Protein AF-A0A560W5Z8-F1 (afdb_monomer)

Secondary structure (DSSP, 8-state):
--THHHHHHHHTS-HHHHHHHHHTT--SHHHHHHHHHH------HHHHHHHHHHHTT--HHHHHHHHTS-HHHHHHHHHHHHHHHHGGGGGGHHHHHHHHHTT--HHHHHHHTT--HHHHHHHHH-SPPPPSS-HHHHHHHHHHHHTT--HHHHHHHTT--HHHHHHHHHTTSS-----EEEHHHHHHHHT--HHHHHHHHHTT-SPPPSEESSSEEEEHHHHHHHHHTT-EE-TTT--EESSHHHHHHHIIIIISTT-SS----

Radius of gyration: 28.51 Å; Cα contacts (8 Å, |Δi|>4): 294; chains: 1; bounding box: 51×41×106 Å

Mean predicted aligned error: 13.59 Å

Foldseek 3Di:
DDPVLFVLLLVQFDPQLCVLCVVVVNNTLVSLQVCLVPPPDDLDPLLVVLLVQQLQLADLVVSCVVVVHDSVVSVVSNSVNLSNQQSVCSSCSNVLSVCVVVPDQLVRSCVVVVHDSSNSCCGRVNGDNRAPQGSVLLVVLLVCVVVLHDLCVSCVSSVHHSVVSVVCVVVVSRDRPFPKADPVNVCVVQVDDPVVVVVCVVVVNADAAPDPDPHGIHTPSSRVVLQVVQFDQQPPPRDGDRHPVRSVVCCCPPPVPPVPDDDDD

Structure (mmCIF, N/CA/C/O backbone):
data_AF-A0A560W5Z8-F1
#
_entry.id   AF-A0A560W5Z8-F1
#
loop_
_atom_site.group_PDB
_atom_site.id
_atom_site.type_symbol
_atom_site.label_atom_id
_atom_site.label_alt_id
_atom_site.label_comp_id
_atom_site.label_asym_id
_atom_site.label_entity_id
_atom_site.label_seq_id
_atom_site.pdbx_PDB_ins_code
_atom_site.Cartn_x
_atom_site.Cartn_y
_atom_site.Cartn_z
_atom_site.occupancy
_atom_site.B_iso_or_equiv
_atom_site.auth_seq_id
_atom_site.auth_comp_id
_atom_site.auth_asym_id
_atom_site.auth_atom_id
_atom_site.pdbx_PDB_model_num
ATOM 1 N N . MET A 1 1 ? 4.282 -21.971 -36.983 1.00 47.34 1 MET A N 1
ATOM 2 C CA . MET A 1 1 ? 3.832 -22.036 -35.576 1.00 47.34 1 MET A CA 1
ATOM 3 C C . MET A 1 1 ? 3.616 -20.610 -35.129 1.00 47.34 1 MET A C 1
ATOM 5 O O . MET A 1 1 ? 4.537 -19.815 -35.240 1.00 47.34 1 MET A O 1
ATOM 9 N N . SER A 1 2 ? 2.369 -20.270 -34.832 1.00 45.50 2 SER A N 1
ATOM 10 C CA . SER A 1 2 ? 1.869 -18.897 -34.793 1.00 45.50 2 SER A CA 1
ATOM 11 C C . SER A 1 2 ? 2.345 -18.134 -33.554 1.00 45.50 2 SER A C 1
ATOM 13 O O . SER A 1 2 ? 2.251 -18.648 -32.444 1.00 45.50 2 SER A O 1
ATOM 15 N N . ASP A 1 3 ? 2.772 -16.885 -33.754 1.00 53.38 3 ASP A N 1
ATOM 16 C CA . ASP A 1 3 ? 3.135 -15.869 -32.743 1.00 53.38 3 ASP A CA 1
ATOM 17 C C . ASP A 1 3 ? 1.969 -15.452 -31.809 1.00 53.38 3 ASP A C 1
ATOM 19 O O . ASP A 1 3 ? 2.016 -14.411 -31.152 1.00 53.38 3 ASP A O 1
ATOM 23 N N . THR A 1 4 ? 0.891 -16.236 -31.735 1.00 54.41 4 THR A N 1
ATOM 24 C CA . THR A 1 4 ? -0.304 -15.918 -30.941 1.00 54.41 4 THR A CA 1
ATOM 25 C C . THR A 1 4 ? -0.017 -15.877 -29.442 1.00 54.41 4 THR A C 1
ATOM 27 O O . THR A 1 4 ? -0.530 -14.988 -28.774 1.00 54.41 4 THR A O 1
ATOM 30 N N . ASN A 1 5 ? 0.891 -16.720 -28.932 1.00 59.28 5 ASN A N 1
ATOM 31 C CA . ASN A 1 5 ? 1.230 -16.721 -27.503 1.00 59.28 5 ASN A CA 1
ATOM 32 C C . ASN A 1 5 ? 1.876 -15.405 -27.029 1.00 59.28 5 ASN A C 1
ATOM 34 O O . ASN A 1 5 ? 1.684 -15.013 -25.885 1.00 59.28 5 ASN A O 1
ATOM 38 N N . GLY A 1 6 ? 2.612 -14.687 -27.887 1.00 60.66 6 GLY A N 1
ATOM 39 C CA . GLY A 1 6 ? 3.341 -13.483 -27.468 1.00 60.66 6 GLY A CA 1
ATOM 40 C C . GLY A 1 6 ? 2.454 -12.255 -27.225 1.00 60.66 6 GLY A C 1
ATOM 41 O O . GLY A 1 6 ? 2.809 -11.389 -26.423 1.00 60.66 6 GLY A O 1
ATOM 42 N N . LYS A 1 7 ? 1.298 -12.162 -27.902 1.00 63.53 7 LYS A N 1
ATOM 43 C CA . LYS A 1 7 ? 0.333 -11.069 -27.679 1.00 63.53 7 LYS A CA 1
ATOM 44 C C . LYS A 1 7 ? -0.402 -11.227 -26.353 1.00 63.53 7 LYS A C 1
ATOM 46 O O . LYS A 1 7 ? -0.622 -10.226 -25.668 1.00 63.53 7 LYS A O 1
ATOM 51 N N . ASP A 1 8 ? -0.715 -12.463 -25.986 1.00 80.88 8 ASP A N 1
ATOM 52 C CA . ASP A 1 8 ? -1.425 -12.767 -24.747 1.00 80.88 8 ASP A CA 1
ATOM 53 C C . ASP A 1 8 ? -0.561 -12.407 -23.533 1.00 80.88 8 ASP A C 1
ATOM 55 O O . ASP A 1 8 ? -1.038 -11.742 -22.612 1.00 80.88 8 ASP A O 1
ATOM 59 N N . THR A 1 9 ? 0.747 -12.675 -23.593 1.00 89.12 9 THR A N 1
ATOM 60 C CA . THR A 1 9 ? 1.678 -12.353 -22.504 1.00 89.12 9 THR A CA 1
ATOM 61 C C . THR A 1 9 ? 1.784 -10.863 -22.201 1.00 89.12 9 THR A C 1
ATOM 63 O O . THR A 1 9 ? 1.659 -10.453 -21.048 1.00 89.12 9 THR A O 1
ATOM 66 N N . LEU A 1 10 ? 1.973 -10.017 -23.221 1.00 92.62 10 LEU A N 1
ATOM 67 C CA . LEU A 1 10 ? 2.051 -8.573 -22.983 1.00 92.62 10 LEU A CA 1
ATOM 68 C C . LEU A 1 10 ? 0.717 -8.011 -22.497 1.00 92.62 10 LEU A C 1
ATOM 70 O O . LEU A 1 10 ? 0.717 -7.054 -21.731 1.00 92.62 10 LEU A O 1
ATOM 74 N N . SER A 1 11 ? -0.413 -8.594 -22.904 1.00 94.12 11 SER A N 1
ATOM 75 C CA . SER A 1 11 ? -1.737 -8.140 -22.468 1.00 94.12 11 SER A CA 1
ATOM 76 C C . SER A 1 11 ? -1.978 -8.309 -20.962 1.00 94.12 11 SER A C 1
ATOM 78 O O . SER A 1 11 ? -2.728 -7.517 -20.391 1.00 94.12 11 SER A O 1
ATOM 80 N N . ALA A 1 12 ? -1.298 -9.272 -20.326 1.00 95.50 12 ALA A N 1
ATOM 81 C CA . ALA A 1 12 ? -1.348 -9.508 -18.885 1.00 95.50 12 ALA A CA 1
ATOM 82 C C . ALA A 1 12 ? -0.537 -8.482 -18.066 1.00 95.50 12 ALA A C 1
ATOM 84 O O . ALA A 1 12 ? -0.760 -8.349 -16.864 1.00 95.50 12 ALA A O 1
ATOM 85 N N . LEU A 1 13 ? 0.370 -7.719 -18.694 1.00 96.75 13 LEU A N 1
ATOM 86 C CA . LEU A 1 13 ? 1.077 -6.625 -18.027 1.00 96.75 13 LEU A CA 1
ATOM 87 C C . LEU A 1 13 ? 0.152 -5.438 -17.750 1.00 96.75 13 LEU A C 1
ATOM 89 O O . LEU A 1 13 ? -0.646 -5.011 -18.599 1.00 96.75 13 LEU A O 1
ATOM 93 N N . HIS A 1 14 ? 0.381 -4.794 -16.606 1.00 97.12 14 HIS A N 1
ATOM 94 C CA . HIS A 1 14 ? -0.240 -3.514 -16.309 1.00 97.12 14 HIS A CA 1
ATOM 95 C C . HIS A 1 14 ? 0.029 -2.500 -17.450 1.00 97.12 14 HIS A C 1
ATOM 97 O O . HIS A 1 14 ? 1.169 -2.403 -17.922 1.00 97.12 14 HIS A O 1
ATOM 103 N N . PRO A 1 15 ? -0.976 -1.709 -17.897 1.00 96.88 15 PRO A N 1
ATOM 104 C CA . PRO A 1 15 ? -0.839 -0.767 -19.017 1.00 96.88 15 PRO A CA 1
ATOM 105 C C . PRO A 1 15 ? 0.399 0.135 -18.942 1.00 96.88 15 PRO A C 1
ATOM 107 O O . PRO A 1 15 ? 1.092 0.312 -19.938 1.00 96.88 15 PRO A O 1
ATOM 110 N N . HIS A 1 16 ? 0.723 0.625 -17.741 1.00 95.81 16 HIS A N 1
ATOM 111 C CA . HIS A 1 16 ? 1.907 1.454 -17.497 1.00 95.81 16 HIS A CA 1
ATOM 112 C C . HIS A 1 16 ? 3.209 0.828 -18.024 1.00 95.81 16 HIS A C 1
ATOM 114 O O . HIS A 1 16 ? 4.010 1.518 -18.651 1.00 95.81 16 HIS A O 1
ATOM 120 N N . TRP A 1 17 ? 3.416 -0.474 -17.798 1.00 97.31 17 TRP A N 1
ATOM 121 C CA . TRP A 1 17 ? 4.641 -1.157 -18.216 1.00 97.31 17 TRP A CA 1
ATOM 122 C C . TRP A 1 17 ? 4.630 -1.517 -19.690 1.00 97.31 17 TRP A C 1
ATOM 124 O O 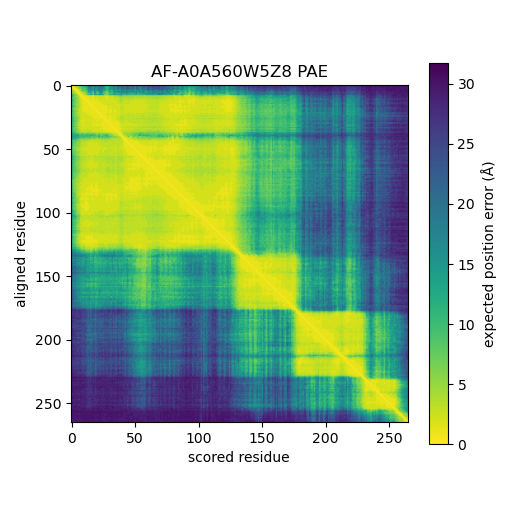. TRP A 1 17 ? 5.676 -1.444 -20.322 1.00 97.31 17 TRP A O 1
ATOM 134 N N . ARG A 1 18 ? 3.463 -1.818 -20.272 1.00 96.81 18 ARG A N 1
ATOM 135 C CA . ARG A 1 18 ? 3.341 -1.961 -21.731 1.00 96.81 18 ARG A CA 1
ATOM 136 C C . ARG A 1 18 ? 3.763 -0.685 -22.453 1.00 96.81 18 ARG A C 1
ATOM 138 O O . ARG A 1 18 ? 4.528 -0.748 -23.408 1.00 96.81 18 ARG A O 1
ATOM 145 N N . GLU A 1 19 ? 3.291 0.465 -21.978 1.00 96.62 19 GLU A N 1
ATOM 146 C CA . GLU A 1 19 ? 3.684 1.768 -22.517 1.00 96.62 19 GLU A CA 1
ATOM 147 C C . GLU A 1 19 ? 5.168 2.058 -22.287 1.00 96.62 19 GLU A C 1
ATOM 149 O O . GLU A 1 19 ? 5.820 2.592 -23.180 1.00 96.62 19 GLU A O 1
ATOM 154 N N . ALA A 1 20 ? 5.708 1.696 -21.118 1.00 96.44 20 ALA A N 1
ATOM 155 C CA . ALA A 1 20 ? 7.136 1.816 -20.844 1.00 96.44 20 ALA A CA 1
ATOM 156 C C . ALA A 1 20 ? 7.952 0.977 -21.833 1.00 96.44 20 ALA A C 1
ATOM 158 O O . ALA A 1 20 ? 8.740 1.544 -22.573 1.00 96.44 20 ALA A O 1
ATOM 159 N N . PHE A 1 21 ? 7.703 -0.330 -21.957 1.00 96.88 21 PHE A N 1
ATOM 160 C CA . PHE A 1 21 ? 8.379 -1.180 -22.944 1.00 96.88 21 PHE A CA 1
ATOM 161 C C . PHE A 1 21 ? 8.258 -0.622 -24.373 1.00 96.88 21 PHE A C 1
ATOM 163 O O . PHE A 1 21 ? 9.252 -0.565 -25.094 1.00 96.88 21 PHE A O 1
ATOM 170 N N . ALA A 1 22 ? 7.078 -0.132 -24.765 1.00 96.31 22 ALA A N 1
ATOM 171 C CA . ALA A 1 22 ? 6.869 0.471 -26.079 1.00 96.31 22 ALA A CA 1
ATOM 172 C C . ALA A 1 22 ? 7.704 1.745 -26.315 1.00 96.31 22 ALA A C 1
ATOM 174 O O . ALA A 1 22 ? 8.172 1.941 -27.432 1.00 96.31 22 ALA A O 1
ATOM 175 N N . ARG A 1 23 ? 7.945 2.582 -25.292 1.00 96.50 23 ARG A N 1
ATOM 176 C CA . ARG A 1 23 ? 8.843 3.754 -25.401 1.00 96.50 23 ARG A CA 1
ATOM 177 C C . ARG A 1 23 ? 10.297 3.380 -25.706 1.00 96.50 23 ARG A C 1
ATOM 179 O O . ARG A 1 23 ? 11.026 4.226 -26.211 1.00 96.50 23 ARG A O 1
ATOM 186 N N . HIS A 1 24 ? 10.698 2.143 -25.413 1.00 93.69 24 HIS A N 1
ATOM 187 C CA . HIS A 1 24 ? 12.029 1.597 -25.709 1.00 93.69 24 HIS A CA 1
ATOM 188 C C . HIS A 1 24 ? 12.026 0.675 -26.941 1.00 93.69 24 HIS A C 1
ATOM 190 O O . HIS A 1 24 ? 12.930 -0.139 -27.100 1.00 93.69 24 HIS A O 1
ATOM 196 N N . ASP A 1 25 ? 10.990 0.748 -27.787 1.00 96.19 25 ASP A N 1
ATOM 197 C CA . ASP A 1 25 ? 10.779 -0.118 -28.960 1.00 96.19 25 ASP A CA 1
ATOM 198 C C . ASP A 1 25 ? 10.665 -1.625 -28.637 1.00 96.19 25 ASP A C 1
ATOM 200 O O . ASP A 1 25 ? 10.717 -2.488 -29.517 1.00 96.19 25 ASP A O 1
ATOM 204 N N . LEU A 1 26 ? 10.417 -1.977 -27.372 1.00 95.44 26 LEU A N 1
ATOM 205 C CA . LEU A 1 26 ? 10.297 -3.354 -26.890 1.00 95.44 26 LEU A CA 1
ATOM 206 C C . LEU A 1 26 ? 8.849 -3.855 -26.999 1.00 95.44 26 LEU A C 1
ATOM 208 O O . LEU A 1 26 ? 8.181 -4.170 -26.020 1.00 95.44 26 LEU A O 1
ATOM 212 N N . THR A 1 27 ? 8.338 -3.921 -28.226 1.00 94.81 27 THR A N 1
ATOM 213 C CA . THR A 1 27 ? 6.909 -4.171 -28.513 1.00 94.81 27 THR A CA 1
ATOM 214 C C . THR A 1 27 ? 6.508 -5.651 -28.586 1.00 94.81 27 THR A C 1
ATOM 216 O O . THR A 1 27 ? 5.347 -5.969 -28.847 1.00 94.81 27 THR A O 1
ATOM 219 N N . SER A 1 28 ? 7.442 -6.579 -28.358 1.00 95.25 28 SER A N 1
ATOM 220 C CA . SER A 1 28 ? 7.178 -8.024 -28.344 1.00 95.25 28 SER A CA 1
ATOM 221 C C . SER A 1 28 ? 8.016 -8.740 -27.287 1.00 95.25 28 SER A C 1
ATOM 223 O O . SER A 1 28 ? 9.120 -8.302 -26.964 1.00 95.25 28 SER A O 1
ATOM 225 N N . VAL A 1 29 ? 7.533 -9.891 -26.808 1.00 95.25 29 VAL A N 1
ATOM 226 C CA . VAL A 1 29 ? 8.260 -10.770 -25.869 1.00 95.25 29 VAL A CA 1
ATOM 227 C C . VAL A 1 29 ? 9.663 -11.109 -26.388 1.00 95.25 29 VAL A C 1
ATOM 229 O O . VAL A 1 29 ? 10.636 -11.048 -25.643 1.00 95.25 29 VAL A O 1
ATOM 232 N N . LYS A 1 30 ? 9.795 -11.381 -27.695 1.00 95.25 30 LYS A N 1
ATOM 233 C CA . LYS A 1 30 ? 11.089 -11.660 -28.334 1.00 95.25 30 LYS A CA 1
ATOM 234 C C . LYS A 1 30 ? 12.062 -10.485 -28.198 1.00 95.25 30 LYS A C 1
ATOM 236 O O . LYS A 1 30 ? 13.219 -10.714 -27.856 1.00 95.25 30 LYS A O 1
ATOM 241 N N . LEU A 1 31 ? 11.607 -9.257 -28.465 1.00 94.88 31 LEU A N 1
ATOM 242 C CA . LEU A 1 31 ? 12.443 -8.057 -28.340 1.00 94.88 31 LEU A CA 1
ATOM 243 C C . LEU A 1 31 ? 12.834 -7.802 -26.884 1.00 94.88 31 LEU A C 1
ATOM 245 O O . LEU A 1 31 ? 14.000 -7.537 -26.618 1.00 94.88 31 LEU A O 1
ATOM 249 N N . ILE A 1 32 ? 11.900 -7.969 -25.943 1.00 95.31 32 ILE A N 1
ATOM 250 C CA . ILE A 1 32 ? 12.173 -7.831 -24.505 1.00 95.31 32 ILE A CA 1
ATOM 251 C C . ILE A 1 32 ? 13.215 -8.854 -24.046 1.00 95.31 32 ILE A C 1
ATOM 253 O O . ILE A 1 32 ? 14.126 -8.502 -23.304 1.00 95.31 32 ILE A O 1
ATOM 257 N N . ARG A 1 33 ? 13.138 -10.103 -24.518 1.00 94.12 33 ARG A N 1
ATOM 258 C CA . ARG A 1 33 ? 14.110 -11.149 -24.172 1.00 94.12 33 ARG A CA 1
ATOM 259 C C . ARG A 1 33 ? 15.504 -10.850 -24.714 1.00 94.12 33 ARG A C 1
ATOM 261 O O . ARG A 1 33 ? 16.478 -10.989 -23.980 1.00 94.12 33 ARG A O 1
ATOM 268 N N . VAL A 1 34 ? 15.603 -10.444 -25.983 1.00 94.25 34 VAL A N 1
ATOM 269 C CA . VAL A 1 34 ? 16.883 -10.037 -26.592 1.00 94.25 34 VAL A CA 1
ATOM 270 C C . VAL A 1 34 ? 17.467 -8.863 -25.815 1.00 94.25 34 VAL A C 1
ATOM 272 O O . VAL A 1 34 ? 18.600 -8.944 -25.352 1.00 94.25 34 VAL A O 1
ATOM 275 N N . TRP A 1 35 ? 16.657 -7.834 -25.565 1.00 95.44 35 TRP A N 1
ATOM 276 C CA . TRP A 1 35 ? 17.053 -6.692 -24.753 1.00 95.44 35 TRP A CA 1
ATOM 277 C C . TRP A 1 35 ? 17.515 -7.110 -23.356 1.00 95.44 35 TRP A C 1
ATOM 279 O O . TRP A 1 35 ? 18.574 -6.677 -22.922 1.00 95.44 35 TRP A O 1
ATOM 289 N N . SER A 1 36 ? 16.785 -7.986 -22.665 1.00 93.38 36 SER A N 1
ATOM 290 C CA . SER A 1 36 ? 17.147 -8.454 -21.323 1.00 93.38 36 SER A CA 1
ATOM 291 C C . SER A 1 36 ? 18.461 -9.238 -21.310 1.00 93.38 36 SER A C 1
ATOM 293 O O . SER A 1 36 ? 19.201 -9.151 -20.335 1.00 93.38 36 SER A O 1
ATOM 295 N N . ALA A 1 37 ? 18.754 -10.005 -22.364 1.00 90.50 37 ALA A N 1
ATOM 296 C CA . ALA A 1 37 ? 19.993 -10.773 -22.485 1.00 90.50 37 ALA A CA 1
ATOM 297 C C . ALA A 1 37 ? 21.199 -9.892 -22.858 1.00 90.50 37 ALA A C 1
ATOM 299 O O . ALA A 1 37 ? 22.318 -10.143 -22.413 1.00 90.50 37 ALA A O 1
ATOM 300 N N . GLU A 1 38 ? 20.980 -8.859 -23.674 1.00 90.44 38 GLU A N 1
ATOM 301 C CA . GLU A 1 38 ? 22.022 -7.930 -24.126 1.00 90.44 38 GLU A CA 1
ATOM 302 C C . GLU A 1 38 ? 22.286 -6.801 -23.126 1.00 90.44 38 GLU A C 1
ATOM 304 O O . GLU A 1 38 ? 23.398 -6.264 -23.057 1.00 90.44 38 GLU A O 1
ATOM 309 N N . THR A 1 39 ? 21.283 -6.443 -22.323 1.00 87.25 39 THR A N 1
ATOM 310 C CA . THR A 1 39 ? 21.383 -5.374 -21.336 1.00 87.25 39 THR A CA 1
ATOM 311 C C . THR A 1 39 ? 22.322 -5.792 -20.215 1.00 87.25 39 THR A C 1
ATOM 313 O O . THR A 1 39 ? 21.956 -6.463 -19.258 1.00 87.25 39 THR A O 1
ATOM 316 N N . ARG A 1 40 ? 23.563 -5.311 -20.303 1.00 79.50 40 ARG A N 1
ATOM 317 C CA . ARG A 1 40 ? 24.575 -5.442 -19.241 1.00 79.50 40 ARG A CA 1
ATOM 318 C C . ARG A 1 40 ? 24.332 -4.502 -18.057 1.00 79.50 40 ARG A C 1
ATOM 320 O O . ARG A 1 40 ? 25.137 -4.475 -17.127 1.00 79.50 40 ARG A O 1
ATOM 327 N N . GLN A 1 41 ? 23.278 -3.684 -18.098 1.00 80.94 41 GLN A N 1
ATOM 328 C CA . GLN A 1 41 ? 22.961 -2.778 -16.999 1.00 80.94 41 GLN A CA 1
ATOM 329 C C . GLN A 1 41 ? 22.398 -3.571 -15.823 1.00 80.94 41 GLN A C 1
ATOM 331 O O . GLN A 1 41 ? 21.279 -4.073 -15.870 1.00 80.94 41 GLN A O 1
ATOM 336 N N . ALA A 1 42 ? 23.164 -3.635 -14.738 1.00 86.06 42 ALA A N 1
ATOM 337 C CA . ALA A 1 42 ? 22.656 -4.146 -13.478 1.00 86.06 42 ALA A CA 1
ATOM 338 C C . ALA A 1 42 ? 21.635 -3.169 -12.874 1.00 86.06 42 ALA A C 1
ATOM 340 O O . ALA A 1 42 ? 21.795 -1.943 -12.939 1.00 86.06 42 ALA A O 1
ATOM 341 N N . LEU A 1 43 ? 20.610 -3.716 -12.221 1.00 91.06 43 LEU A N 1
ATOM 342 C CA . LEU A 1 43 ? 19.716 -2.942 -11.372 1.00 91.06 43 LEU A CA 1
ATOM 343 C C . LEU A 1 43 ? 20.518 -2.377 -10.190 1.00 91.06 43 LEU A C 1
ATOM 345 O O . LEU A 1 43 ? 20.842 -3.089 -9.240 1.00 91.06 43 LEU A O 1
ATOM 349 N N . THR A 1 44 ? 20.862 -1.090 -10.254 1.00 93.62 44 THR A N 1
ATOM 350 C CA . THR A 1 44 ? 21.657 -0.453 -9.199 1.00 93.62 44 THR A CA 1
ATOM 351 C C . THR A 1 44 ? 20.860 -0.373 -7.890 1.00 93.62 44 THR A C 1
ATOM 353 O O . THR A 1 44 ? 19.633 -0.220 -7.929 1.00 93.62 44 THR A O 1
ATOM 356 N N . PRO A 1 45 ? 21.523 -0.401 -6.714 1.00 93.06 45 PRO A N 1
ATOM 357 C CA . PRO A 1 45 ? 20.840 -0.249 -5.428 1.00 93.06 45 PRO A CA 1
ATOM 358 C C . PRO A 1 45 ? 19.980 1.018 -5.349 1.00 93.06 45 PRO A C 1
ATOM 360 O O . PRO A 1 45 ? 18.879 0.980 -4.811 1.00 93.06 45 PRO A O 1
ATOM 363 N N . GLN A 1 46 ? 20.438 2.122 -5.949 1.00 93.25 46 GLN A N 1
ATOM 364 C CA . GLN A 1 46 ? 19.700 3.386 -5.989 1.00 93.25 46 GLN A CA 1
ATOM 365 C C . GLN A 1 46 ? 18.415 3.293 -6.826 1.00 93.25 46 GLN A C 1
ATOM 367 O O . GLN A 1 46 ? 17.363 3.742 -6.377 1.00 93.25 46 GLN A O 1
ATOM 372 N N . ARG A 1 47 ? 18.476 2.689 -8.022 1.00 95.31 47 ARG A N 1
ATOM 373 C CA . ARG A 1 47 ? 17.304 2.471 -8.891 1.00 95.31 47 ARG A CA 1
ATOM 374 C C . ARG A 1 47 ? 16.294 1.537 -8.229 1.00 95.31 47 ARG A C 1
ATOM 376 O O . ARG A 1 47 ? 15.103 1.838 -8.190 1.00 95.31 47 ARG A O 1
ATOM 383 N N . ARG A 1 48 ? 16.786 0.449 -7.627 1.00 94.00 48 ARG A N 1
ATOM 384 C CA . ARG A 1 48 ? 15.969 -0.488 -6.848 1.00 94.00 48 ARG A CA 1
ATOM 385 C C . ARG A 1 48 ? 15.285 0.201 -5.672 1.00 94.00 48 ARG A C 1
ATOM 387 O O . ARG A 1 48 ? 14.095 0.003 -5.464 1.00 94.00 48 ARG A O 1
ATOM 394 N N . TRP A 1 49 ? 16.017 1.033 -4.936 1.00 93.56 49 TRP A N 1
ATOM 395 C CA . TRP A 1 49 ? 15.468 1.804 -3.825 1.00 93.56 49 TRP A CA 1
ATOM 396 C C . TRP A 1 49 ? 14.404 2.804 -4.293 1.00 93.56 49 TRP A C 1
ATOM 398 O O . TRP A 1 49 ? 13.338 2.878 -3.690 1.00 93.56 49 TRP A O 1
ATOM 408 N N . ALA A 1 50 ? 14.635 3.518 -5.400 1.00 95.56 50 ALA A N 1
ATOM 409 C CA . ALA A 1 50 ? 13.657 4.453 -5.957 1.00 95.56 50 ALA A CA 1
ATOM 410 C C . ALA A 1 50 ? 12.356 3.748 -6.379 1.00 95.56 50 ALA A C 1
ATOM 412 O O . ALA A 1 50 ? 11.267 4.228 -6.050 1.00 95.56 50 ALA A O 1
ATOM 413 N N . LEU A 1 51 ? 12.460 2.595 -7.055 1.00 95.19 51 LEU A N 1
ATOM 414 C CA . LEU A 1 51 ? 11.305 1.760 -7.388 1.00 95.19 51 LEU A CA 1
ATOM 415 C C . LEU A 1 51 ? 10.594 1.276 -6.123 1.00 95.19 51 LEU A C 1
ATOM 417 O O . LEU A 1 51 ? 9.381 1.427 -6.030 1.00 95.19 51 LEU A O 1
ATOM 421 N N . GLN A 1 52 ? 11.332 0.773 -5.130 1.00 91.50 52 GLN A N 1
ATOM 422 C CA . GLN A 1 52 ? 10.756 0.317 -3.867 1.00 91.50 52 GLN A CA 1
ATOM 423 C C . GLN A 1 52 ? 9.983 1.439 -3.168 1.00 91.50 52 GLN A C 1
ATOM 425 O O . GLN A 1 52 ? 8.811 1.259 -2.870 1.00 91.50 52 GLN A O 1
ATOM 430 N N . CYS A 1 53 ? 10.569 2.630 -3.000 1.00 90.25 53 CYS A N 1
ATOM 431 C CA . CYS A 1 53 ? 9.857 3.776 -2.430 1.00 90.25 53 CYS A CA 1
ATOM 432 C C . CYS A 1 53 ? 8.595 4.119 -3.223 1.00 90.25 53 CYS A C 1
ATOM 434 O O . CYS A 1 53 ? 7.560 4.460 -2.651 1.00 90.25 53 CYS A O 1
ATOM 436 N N . ARG A 1 54 ? 8.660 4.030 -4.554 1.00 93.25 54 ARG A N 1
ATOM 437 C CA . ARG A 1 54 ? 7.506 4.295 -5.407 1.00 93.25 54 ARG A CA 1
ATOM 438 C C . ARG A 1 54 ? 6.403 3.248 -5.237 1.00 93.25 54 ARG A C 1
ATOM 440 O O . ARG A 1 54 ? 5.236 3.647 -5.223 1.00 93.25 54 ARG A O 1
ATOM 447 N N . MET A 1 55 ? 6.759 1.969 -5.113 1.00 89.62 55 MET A N 1
ATOM 448 C CA . MET A 1 55 ? 5.852 0.859 -4.784 1.00 89.62 55 MET A CA 1
ATOM 449 C C . MET A 1 55 ? 5.299 0.990 -3.364 1.00 89.62 55 MET A C 1
ATOM 451 O O . MET A 1 55 ? 4.131 0.713 -3.121 1.00 89.62 55 MET A O 1
ATOM 455 N N . ASP A 1 56 ? 6.077 1.582 -2.465 1.00 84.38 56 ASP A N 1
ATOM 456 C CA . ASP A 1 56 ? 5.632 2.054 -1.160 1.00 84.38 56 ASP A CA 1
ATOM 457 C C . ASP A 1 56 ? 4.935 3.421 -1.249 1.00 84.38 56 ASP A C 1
ATOM 459 O O . ASP A 1 56 ? 4.896 4.182 -0.280 1.00 84.38 56 ASP A O 1
ATOM 463 N N . GLY A 1 57 ? 4.330 3.751 -2.396 1.00 86.25 57 GLY A N 1
ATOM 464 C CA . GLY A 1 57 ? 3.409 4.876 -2.577 1.00 86.25 57 GLY A CA 1
ATOM 465 C C . GLY A 1 57 ? 4.020 6.266 -2.404 1.00 86.25 57 GLY A C 1
ATOM 466 O O . GLY A 1 57 ? 3.269 7.247 -2.362 1.00 86.25 57 GLY A O 1
ATOM 467 N N . GLU A 1 58 ? 5.346 6.374 -2.300 1.00 88.25 58 GLU A N 1
ATOM 468 C CA . GLU A 1 58 ? 6.026 7.655 -2.174 1.00 88.25 58 GLU A CA 1
ATOM 469 C C . GLU A 1 58 ? 5.898 8.486 -3.449 1.00 88.25 58 GLU A C 1
ATOM 471 O O . GLU A 1 58 ? 5.850 7.995 -4.583 1.00 88.25 58 GLU A O 1
ATOM 476 N N . ARG A 1 59 ? 5.860 9.804 -3.261 1.00 91.12 59 ARG A N 1
ATOM 477 C CA . ARG A 1 59 ? 5.796 10.750 -4.376 1.00 91.12 59 ARG A CA 1
ATOM 478 C C . ARG A 1 59 ? 7.178 10.891 -5.017 1.00 91.12 59 ARG A C 1
ATOM 480 O O . ARG A 1 59 ? 8.147 11.089 -4.284 1.00 91.12 59 ARG A O 1
ATOM 487 N N . PRO A 1 60 ? 7.283 10.976 -6.358 1.00 93.06 60 PRO A N 1
ATOM 488 C CA . PRO A 1 60 ? 8.564 11.202 -7.034 1.00 93.06 60 PRO A CA 1
ATOM 489 C C . PRO A 1 60 ? 9.347 12.419 -6.516 1.00 93.06 60 PRO A C 1
ATOM 491 O O . PRO A 1 60 ? 10.567 12.390 -6.465 1.00 93.06 60 PRO A O 1
ATOM 494 N N . SER A 1 61 ? 8.666 13.479 -6.064 1.00 93.19 61 SER A N 1
ATOM 495 C CA . SER A 1 61 ? 9.318 14.657 -5.471 1.00 93.19 61 SER A CA 1
ATOM 496 C C . SER A 1 61 ? 9.976 14.388 -4.112 1.00 93.19 61 SER A C 1
ATOM 498 O O . SER A 1 61 ? 10.960 15.039 -3.774 1.00 93.19 61 SER A O 1
ATOM 500 N N . ALA A 1 62 ? 9.417 13.475 -3.311 1.00 90.12 62 ALA A N 1
ATOM 501 C CA . ALA A 1 62 ? 9.998 13.084 -2.029 1.00 90.12 62 ALA A CA 1
ATOM 502 C C . ALA A 1 62 ? 11.235 12.205 -2.254 1.00 90.12 62 ALA A C 1
ATOM 504 O O . ALA A 1 62 ? 12.282 12.469 -1.670 1.00 90.12 62 ALA A O 1
ATOM 505 N N . ILE A 1 63 ? 11.133 11.251 -3.185 1.00 93.75 63 ILE A N 1
ATOM 506 C CA . ILE A 1 63 ? 12.245 10.398 -3.627 1.00 93.75 63 ILE A CA 1
ATOM 507 C C . ILE A 1 63 ? 13.386 11.260 -4.198 1.00 93.75 63 ILE A C 1
ATOM 509 O O . ILE A 1 63 ? 14.537 11.094 -3.808 1.00 93.75 63 ILE A O 1
ATOM 513 N N . ALA A 1 64 ? 13.067 12.242 -5.051 1.00 94.81 64 ALA A N 1
ATOM 514 C CA . ALA A 1 64 ? 14.048 13.148 -5.658 1.00 94.81 64 ALA A CA 1
ATOM 515 C C . ALA A 1 64 ? 14.821 13.950 -4.607 1.00 94.81 64 ALA A C 1
ATOM 517 O O . ALA A 1 64 ? 16.044 14.039 -4.664 1.00 94.81 64 ALA A O 1
ATOM 518 N N . ARG A 1 65 ? 14.113 14.468 -3.594 1.00 94.31 65 ARG A N 1
ATOM 519 C CA . ARG A 1 65 ? 14.734 15.163 -2.462 1.00 94.31 65 ARG A CA 1
ATOM 520 C C . ARG A 1 65 ? 15.652 14.240 -1.664 1.00 94.31 65 ARG A C 1
ATOM 522 O O . ARG A 1 65 ? 16.741 14.664 -1.301 1.00 94.31 65 ARG A O 1
ATOM 529 N N . ALA A 1 66 ? 15.218 13.011 -1.392 1.00 92.19 66 ALA A N 1
ATOM 530 C CA . ALA A 1 66 ? 16.000 12.042 -0.629 1.00 92.19 66 ALA A CA 1
ATOM 531 C C . ALA A 1 66 ? 17.291 11.625 -1.352 1.00 92.19 66 ALA A C 1
ATOM 533 O O . ALA A 1 66 ? 18.310 11.414 -0.705 1.00 92.19 66 ALA A O 1
ATOM 534 N N . LEU A 1 67 ? 17.256 11.550 -2.684 1.00 94.06 67 LEU A N 1
ATOM 535 C CA . LEU A 1 67 ? 18.409 11.202 -3.518 1.00 94.06 67 LEU A CA 1
ATOM 536 C C . LEU A 1 67 ? 19.237 12.413 -3.973 1.00 94.06 67 LEU A C 1
ATOM 538 O O . LEU A 1 67 ? 20.265 12.216 -4.610 1.00 94.06 67 LEU A O 1
ATOM 542 N N . ALA A 1 68 ? 18.797 13.640 -3.675 1.00 96.00 68 ALA A N 1
ATOM 543 C CA . ALA A 1 68 ? 19.385 14.883 -4.179 1.00 96.00 68 ALA A CA 1
ATOM 544 C C . ALA A 1 68 ? 19.530 14.927 -5.719 1.00 96.00 68 ALA A C 1
ATOM 546 O O . ALA A 1 68 ? 20.517 15.435 -6.246 1.00 96.00 68 ALA A O 1
ATOM 547 N N . VAL A 1 69 ? 18.529 14.416 -6.444 1.00 96.81 69 VAL A N 1
ATOM 548 C CA . VAL A 1 69 ? 18.470 14.413 -7.922 1.00 96.81 69 VAL A CA 1
ATOM 549 C C . VAL A 1 69 ? 17.204 15.105 -8.427 1.00 96.81 69 VAL A C 1
ATOM 551 O O . VAL A 1 69 ? 16.326 15.478 -7.641 1.00 96.81 69 VAL A O 1
ATOM 554 N N . SER A 1 70 ? 17.078 15.290 -9.742 1.00 97.50 70 SER A N 1
ATOM 555 C CA . SER A 1 70 ? 15.868 15.881 -10.308 1.00 97.50 70 SER A CA 1
ATOM 556 C C . SER A 1 70 ? 14.686 14.902 -10.277 1.00 97.50 70 SER A C 1
ATOM 558 O O . SER A 1 70 ? 14.831 13.681 -10.193 1.00 97.50 70 SER A O 1
ATOM 560 N N . ARG A 1 71 ? 13.461 15.431 -10.383 1.00 96.50 71 ARG A N 1
ATOM 561 C CA . ARG A 1 71 ? 12.259 14.589 -10.508 1.00 96.50 71 ARG A CA 1
ATOM 562 C C . ARG A 1 71 ? 12.262 13.768 -11.803 1.00 96.50 71 ARG A C 1
ATOM 564 O O . ARG A 1 71 ? 11.681 12.687 -11.813 1.00 96.50 71 ARG A O 1
ATOM 571 N N . ALA A 1 72 ? 12.865 14.290 -12.871 1.00 96.56 72 ALA A N 1
ATOM 572 C CA . ALA A 1 72 ? 12.994 13.575 -14.136 1.00 96.56 72 ALA A CA 1
ATOM 573 C C . ALA A 1 72 ? 13.898 12.347 -13.966 1.00 96.56 72 ALA A C 1
ATOM 575 O O . ALA A 1 72 ? 13.480 11.252 -14.326 1.00 96.56 72 ALA A O 1
ATOM 576 N N . ASP A 1 73 ? 15.042 12.508 -13.292 1.00 96.62 73 ASP A N 1
ATOM 577 C CA . ASP A 1 73 ? 15.973 11.404 -13.008 1.00 96.62 73 ASP A CA 1
ATOM 578 C C . ASP A 1 73 ? 15.324 10.311 -12.155 1.00 96.62 73 ASP A C 1
ATOM 580 O O . ASP A 1 73 ? 15.570 9.128 -12.356 1.00 96.62 73 ASP A O 1
ATOM 584 N N . VAL A 1 74 ? 14.454 10.682 -11.209 1.00 96.88 74 VAL A N 1
ATOM 585 C CA . VAL A 1 74 ? 13.686 9.699 -10.429 1.00 96.88 74 VAL A CA 1
ATOM 586 C C . VAL A 1 74 ? 12.706 8.919 -11.296 1.00 96.88 74 VAL A C 1
ATOM 588 O O . VAL A 1 74 ? 12.578 7.71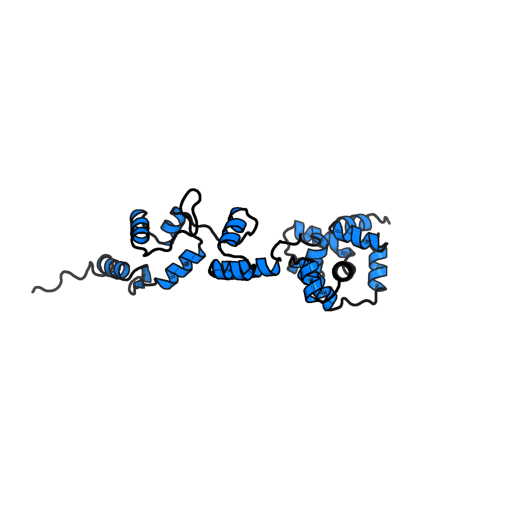2 -11.114 1.00 96.88 74 VAL A O 1
ATOM 591 N N . HIS A 1 75 ? 11.992 9.586 -12.205 1.00 96.00 75 HIS A N 1
ATOM 592 C CA . HIS A 1 75 ? 11.066 8.896 -13.108 1.00 96.00 75 HIS A CA 1
ATOM 593 C C . HIS A 1 75 ? 11.811 7.937 -14.034 1.00 96.00 75 HIS A C 1
ATOM 595 O O . HIS A 1 75 ? 11.404 6.783 -14.132 1.00 96.00 75 HIS A O 1
ATOM 601 N N . ASP A 1 76 ? 12.927 8.378 -14.618 1.00 95.81 76 ASP A N 1
ATOM 602 C CA . ASP A 1 76 ? 13.812 7.528 -15.422 1.00 95.81 76 ASP A CA 1
ATOM 603 C C . ASP A 1 76 ? 14.339 6.332 -14.614 1.00 95.81 76 ASP A C 1
ATOM 605 O O . ASP A 1 76 ? 14.268 5.185 -15.059 1.00 95.81 76 ASP A O 1
ATOM 609 N N . ALA A 1 77 ? 14.795 6.575 -13.382 1.00 95.62 77 ALA A N 1
ATOM 610 C CA . ALA A 1 77 ? 15.298 5.533 -12.498 1.00 95.62 77 ALA A CA 1
ATOM 611 C C . ALA A 1 77 ? 14.225 4.496 -12.138 1.00 95.62 77 ALA A C 1
ATOM 613 O O . ALA A 1 77 ? 14.530 3.305 -12.134 1.00 95.62 77 ALA A O 1
ATOM 614 N N . ILE A 1 78 ? 12.993 4.927 -11.840 1.00 97.00 78 ILE A N 1
ATOM 615 C CA . ILE A 1 78 ? 11.860 4.041 -11.528 1.00 97.00 78 ILE A CA 1
ATOM 616 C C . ILE A 1 78 ? 11.459 3.229 -12.759 1.00 97.00 78 ILE A C 1
ATOM 618 O O . ILE A 1 78 ? 11.267 2.020 -12.645 1.00 97.00 78 ILE A O 1
ATOM 622 N N . GLU A 1 79 ? 11.335 3.875 -13.921 1.00 96.69 79 GLU A N 1
ATOM 623 C CA . GLU A 1 79 ? 10.965 3.199 -15.166 1.00 96.69 79 GLU A CA 1
ATOM 624 C C . GLU A 1 79 ? 12.017 2.155 -15.539 1.00 96.69 79 GLU A C 1
ATOM 626 O O . GLU A 1 79 ? 11.696 0.976 -15.677 1.00 96.69 79 GLU A O 1
ATOM 631 N N . THR A 1 80 ? 13.288 2.560 -15.586 1.00 95.88 80 THR A N 1
ATOM 632 C CA . THR A 1 80 ? 14.411 1.664 -15.880 1.00 95.88 80 THR A CA 1
ATOM 633 C C . THR A 1 80 ? 14.485 0.513 -14.879 1.00 95.88 80 THR A C 1
ATOM 635 O O . THR A 1 80 ? 14.702 -0.633 -15.270 1.00 95.88 80 THR A O 1
ATOM 638 N N . ALA A 1 81 ? 14.284 0.786 -13.585 1.00 96.94 81 ALA A N 1
ATOM 639 C CA . ALA A 1 81 ? 14.252 -0.256 -12.564 1.00 96.94 81 ALA A CA 1
ATOM 640 C C . ALA A 1 81 ? 13.132 -1.270 -12.809 1.00 96.94 81 ALA A C 1
ATOM 642 O O . ALA A 1 81 ? 13.373 -2.467 -12.687 1.00 96.94 81 ALA A O 1
ATOM 643 N N . GLY A 1 82 ? 11.931 -0.802 -13.159 1.00 96.88 82 GLY A N 1
ATOM 644 C CA . GLY A 1 82 ? 10.796 -1.667 -13.464 1.00 96.88 82 GLY A CA 1
ATOM 645 C C . GLY A 1 82 ? 11.046 -2.536 -14.693 1.00 96.88 82 GLY A C 1
ATOM 646 O O . GLY A 1 82 ? 10.840 -3.743 -14.627 1.00 96.88 82 GLY A O 1
ATOM 647 N N . LEU A 1 83 ? 11.577 -1.964 -15.779 1.00 97.00 83 LEU A N 1
ATOM 648 C CA . LEU A 1 83 ? 11.925 -2.724 -16.986 1.00 97.00 83 LEU A CA 1
ATOM 649 C C . LEU A 1 83 ? 12.964 -3.813 -16.691 1.00 97.00 83 LEU A C 1
ATOM 651 O O . LEU A 1 83 ? 12.752 -4.968 -17.051 1.00 97.00 83 LEU A O 1
ATOM 655 N N . LEU A 1 84 ? 14.048 -3.470 -15.985 1.00 96.44 84 LEU A N 1
ATOM 656 C CA . LEU A 1 84 ? 15.096 -4.425 -15.597 1.00 96.44 84 LEU A CA 1
ATOM 657 C C . LEU A 1 84 ? 14.588 -5.515 -14.644 1.00 96.44 84 LEU A C 1
ATOM 659 O O . LEU A 1 84 ? 15.113 -6.624 -14.654 1.00 96.44 84 LEU A O 1
ATOM 663 N N . LEU A 1 85 ? 13.592 -5.202 -13.810 1.00 96.06 85 LEU A N 1
ATOM 664 C CA . LEU A 1 85 ? 13.004 -6.149 -12.866 1.00 96.06 85 LEU A CA 1
ATOM 665 C C . LEU A 1 85 ? 12.004 -7.102 -13.543 1.00 96.06 85 LEU A C 1
ATOM 667 O O . LEU A 1 85 ? 11.931 -8.268 -13.170 1.00 96.06 85 LEU A O 1
ATOM 671 N N . ILE A 1 86 ? 11.237 -6.614 -14.523 1.00 97.12 86 ILE A N 1
ATOM 672 C CA . ILE A 1 86 ? 10.171 -7.374 -15.194 1.00 97.12 86 ILE A CA 1
ATOM 673 C C . ILE A 1 86 ? 10.712 -8.201 -16.363 1.00 97.12 86 ILE A C 1
ATOM 675 O O . ILE A 1 86 ? 10.307 -9.347 -16.538 1.00 97.12 86 ILE A O 1
ATOM 679 N N . ALA A 1 87 ? 11.608 -7.639 -17.180 1.00 96.69 87 ALA A N 1
ATOM 680 C CA . ALA A 1 87 ? 12.021 -8.248 -18.445 1.00 96.69 87 ALA A CA 1
ATOM 681 C C . ALA A 1 87 ? 12.572 -9.684 -18.341 1.00 96.69 87 ALA A C 1
ATOM 683 O O . ALA A 1 87 ? 12.222 -10.483 -19.212 1.00 96.69 87 ALA A O 1
ATOM 684 N N . PRO A 1 88 ? 13.348 -10.067 -17.302 1.00 96.38 88 PRO A N 1
ATOM 685 C CA . PRO A 1 88 ? 13.818 -11.446 -17.150 1.00 96.38 88 PRO A CA 1
ATOM 686 C C . PRO A 1 88 ? 12.692 -12.477 -16.997 1.00 96.38 88 PRO A C 1
ATOM 688 O O . PRO A 1 88 ? 12.901 -13.649 -17.283 1.00 96.38 88 PRO A O 1
ATOM 691 N N . HIS A 1 89 ? 11.508 -12.032 -16.570 1.00 96.56 89 HIS A N 1
ATOM 692 C CA . HIS A 1 89 ? 10.339 -12.863 -16.286 1.00 96.56 89 HIS A CA 1
ATOM 693 C C . HIS A 1 89 ? 9.186 -12.606 -17.258 1.00 96.56 89 HIS A C 1
ATOM 695 O O . HIS A 1 89 ? 8.032 -12.919 -16.970 1.00 96.56 89 HIS A O 1
ATOM 701 N N . ILE A 1 90 ? 9.465 -11.982 -18.408 1.00 96.44 90 ILE A N 1
ATOM 702 C CA . ILE A 1 90 ? 8.407 -11.545 -19.319 1.00 96.44 90 ILE A CA 1
ATOM 703 C C . ILE A 1 90 ? 7.536 -12.710 -19.804 1.00 96.44 90 ILE A C 1
ATOM 705 O O . ILE A 1 90 ? 6.342 -12.519 -19.989 1.00 96.44 90 ILE A O 1
ATOM 709 N N . GLU A 1 91 ? 8.104 -13.907 -19.971 1.00 95.44 91 GLU A N 1
ATOM 710 C CA . GLU A 1 91 ? 7.380 -15.110 -20.409 1.00 95.44 91 GLU A CA 1
ATOM 711 C C . GLU A 1 91 ? 6.460 -15.672 -19.299 1.00 95.44 91 GLU A C 1
ATOM 713 O O . GLU A 1 91 ? 5.440 -16.282 -19.612 1.00 95.44 91 GLU A O 1
ATOM 718 N N . ASP A 1 92 ? 6.739 -15.367 -18.025 1.00 96.56 92 ASP A N 1
ATOM 719 C CA . ASP A 1 92 ? 6.019 -15.896 -16.856 1.00 96.56 92 ASP A CA 1
ATOM 720 C C . ASP A 1 92 ? 4.791 -15.052 -16.449 1.00 96.56 92 ASP A C 1
ATOM 722 O O . ASP A 1 92 ? 3.969 -15.483 -15.639 1.00 96.56 92 ASP A O 1
ATOM 726 N N . ILE A 1 93 ? 4.627 -13.840 -17.000 1.00 96.88 93 ILE A N 1
ATOM 727 C CA . ILE A 1 93 ? 3.605 -12.869 -16.549 1.00 96.88 93 ILE A CA 1
ATOM 728 C C . ILE A 1 93 ? 2.175 -13.420 -16.635 1.00 96.88 93 ILE A C 1
ATOM 730 O O . ILE A 1 93 ? 1.343 -13.137 -15.770 1.00 96.88 93 ILE A O 1
ATOM 734 N N . THR A 1 94 ? 1.879 -14.217 -17.664 1.00 96.06 94 THR A N 1
ATOM 735 C CA . THR A 1 94 ? 0.540 -14.811 -17.845 1.00 96.06 94 THR A CA 1
ATOM 736 C C . THR A 1 94 ? 0.239 -15.811 -16.733 1.00 96.06 94 THR A C 1
ATOM 738 O O . THR A 1 94 ? -0.853 -15.799 -16.160 1.00 96.06 94 THR A O 1
ATOM 741 N N . ASP A 1 95 ? 1.230 -16.623 -16.370 1.00 95.69 95 ASP A N 1
ATOM 742 C CA . ASP A 1 95 ? 1.106 -17.602 -15.295 1.00 95.69 95 ASP A CA 1
ATOM 743 C C . ASP A 1 95 ? 0.980 -16.913 -13.936 1.00 95.69 95 ASP A C 1
ATOM 745 O O . ASP A 1 95 ? 0.161 -17.321 -13.110 1.00 95.69 95 ASP A O 1
ATOM 749 N N . TRP A 1 96 ? 1.707 -15.811 -13.716 1.00 96.88 96 TRP A N 1
ATOM 750 C CA . TRP A 1 96 ? 1.556 -15.000 -12.506 1.00 96.88 96 TRP A CA 1
ATOM 751 C C . TRP A 1 96 ? 0.140 -14.434 -12.372 1.00 96.88 96 TRP A C 1
ATOM 753 O O . TRP A 1 96 ? -0.458 -14.512 -11.294 1.00 96.88 96 TRP A O 1
ATOM 763 N N . ALA A 1 97 ? -0.416 -13.898 -13.462 1.00 94.81 97 ALA A N 1
ATOM 764 C CA . ALA A 1 97 ? -1.779 -13.378 -13.490 1.00 94.81 97 ALA A CA 1
ATOM 765 C C . ALA A 1 97 ? -2.811 -14.483 -13.204 1.00 94.81 97 ALA A C 1
ATOM 767 O O . ALA A 1 97 ? -3.720 -14.281 -12.394 1.00 94.81 97 ALA A O 1
ATOM 768 N N . HIS A 1 98 ? -2.644 -15.670 -13.796 1.00 93.69 98 HIS A N 1
ATOM 769 C CA . HIS A 1 98 ? -3.495 -16.829 -13.519 1.00 93.69 98 HIS A CA 1
ATOM 770 C C . HIS A 1 98 ? -3.388 -17.311 -12.069 1.00 93.69 98 HIS A C 1
ATOM 772 O O . HIS A 1 98 ? -4.412 -17.550 -11.427 1.00 93.69 98 HIS A O 1
ATOM 778 N N . ALA A 1 99 ? -2.177 -17.421 -11.519 1.00 86.25 99 ALA A N 1
ATOM 779 C CA . ALA A 1 99 ? -1.967 -17.805 -10.126 1.00 86.25 99 ALA A CA 1
ATOM 780 C C . ALA A 1 99 ? -2.681 -16.833 -9.174 1.00 86.25 99 ALA A C 1
ATOM 782 O O . ALA A 1 99 ? -3.401 -17.261 -8.267 1.00 86.25 99 ALA A O 1
A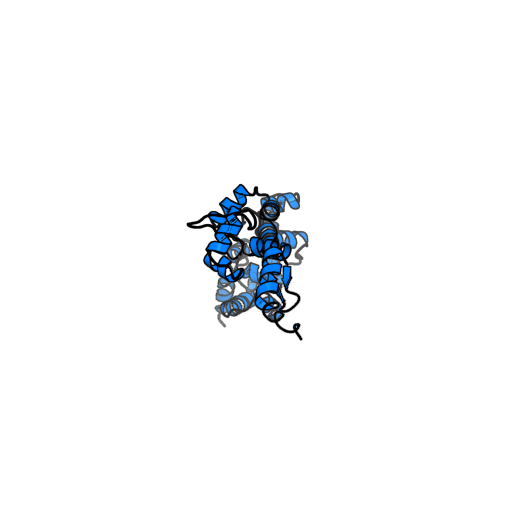TOM 783 N N . ARG A 1 100 ? -2.553 -15.524 -9.420 1.00 87.62 100 ARG A N 1
ATOM 784 C CA . ARG A 1 100 ? -3.214 -14.490 -8.619 1.00 87.62 100 ARG A CA 1
ATOM 785 C C . ARG A 1 100 ? -4.738 -14.532 -8.749 1.00 87.62 100 ARG A C 1
ATOM 787 O O . ARG A 1 100 ? -5.429 -14.425 -7.739 1.00 87.62 100 ARG A O 1
ATOM 794 N N . ALA A 1 101 ? -5.272 -14.744 -9.954 1.00 85.12 101 ALA A N 1
ATOM 795 C CA . ALA A 1 101 ? -6.713 -14.916 -10.170 1.00 85.12 101 ALA A CA 1
ATOM 796 C C . ALA A 1 101 ? -7.286 -16.120 -9.395 1.00 85.12 101 ALA A C 1
ATOM 798 O O . ALA A 1 101 ? -8.437 -16.088 -8.965 1.00 85.12 101 ALA A O 1
ATOM 799 N N . ASN A 1 102 ? -6.460 -17.140 -9.150 1.00 84.31 102 ASN A N 1
ATOM 800 C CA . ASN A 1 102 ? -6.790 -18.308 -8.331 1.00 84.31 102 ASN A CA 1
ATOM 801 C C . ASN A 1 102 ? -6.486 -18.123 -6.828 1.00 84.31 102 ASN A C 1
ATOM 803 O O . ASN A 1 102 ? -6.528 -19.087 -6.065 1.00 84.31 102 ASN A O 1
ATOM 807 N N . GLY A 1 103 ? -6.186 -16.898 -6.381 1.00 83.62 103 GLY A N 1
ATOM 808 C CA . GLY A 1 103 ? -5.986 -16.560 -4.969 1.00 83.62 103 GLY A CA 1
ATOM 809 C C . GLY A 1 103 ? -4.576 -16.809 -4.427 1.00 83.62 103 GLY A C 1
ATOM 810 O O . GLY A 1 103 ? -4.377 -16.738 -3.212 1.00 83.62 103 GLY A O 1
ATOM 811 N N . ALA A 1 104 ? -3.586 -17.089 -5.282 1.00 79.25 104 ALA A N 1
ATOM 812 C CA . ALA A 1 104 ? -2.199 -17.183 -4.837 1.00 79.25 104 ALA A CA 1
ATOM 813 C C . ALA A 1 104 ? -1.682 -15.817 -4.352 1.00 79.25 104 ALA A C 1
ATOM 815 O O . ALA A 1 104 ? -1.930 -14.779 -4.965 1.00 79.25 104 ALA A O 1
ATOM 816 N N . LEU A 1 105 ? -0.929 -15.828 -3.249 1.00 82.06 105 LEU A N 1
ATOM 817 C CA . LEU A 1 105 ? -0.233 -14.642 -2.749 1.00 82.06 105 LEU A CA 1
ATOM 818 C C . LEU A 1 105 ? 1.004 -14.355 -3.607 1.00 82.06 105 LEU A C 1
ATOM 820 O O . LEU A 1 105 ? 1.763 -15.279 -3.894 1.00 82.06 105 LEU A O 1
ATOM 824 N N . ASP A 1 106 ? 1.294 -13.080 -3.876 1.00 84.38 106 ASP A N 1
ATOM 825 C CA . ASP A 1 106 ? 2.445 -12.643 -4.689 1.00 84.38 106 ASP A CA 1
ATOM 826 C C . ASP A 1 106 ? 3.781 -13.252 -4.254 1.00 84.38 106 ASP A C 1
ATOM 828 O O . ASP A 1 106 ? 4.592 -13.629 -5.091 1.00 84.38 106 ASP A O 1
ATOM 832 N N . ARG A 1 107 ? 4.004 -13.411 -2.943 1.00 83.75 107 ARG A N 1
ATOM 833 C CA . ARG A 1 107 ? 5.222 -14.043 -2.407 1.00 83.75 107 ARG A CA 1
ATOM 834 C C . ARG A 1 107 ? 5.367 -15.517 -2.800 1.00 83.75 107 ARG A C 1
ATOM 836 O O . ARG A 1 107 ? 6.483 -15.995 -2.953 1.00 83.75 107 ARG A O 1
ATOM 843 N N . LEU A 1 108 ? 4.248 -16.236 -2.908 1.00 82.12 108 LEU A N 1
ATOM 844 C CA . LEU A 1 108 ? 4.229 -17.652 -3.276 1.00 82.12 108 LEU A CA 1
ATOM 845 C C . LEU A 1 108 ? 4.388 -17.800 -4.784 1.00 82.12 108 LEU A C 1
ATOM 847 O O . LEU A 1 108 ? 5.153 -18.652 -5.221 1.00 82.12 108 LEU A O 1
ATOM 851 N N . THR A 1 109 ? 3.730 -16.926 -5.551 1.00 88.25 109 THR A N 1
ATOM 852 C CA . THR A 1 109 ? 3.953 -16.799 -6.991 1.00 88.25 109 THR A CA 1
ATOM 853 C C . THR A 1 109 ? 5.430 -16.518 -7.252 1.00 88.25 109 THR A C 1
ATOM 855 O O . THR A 1 109 ? 6.114 -17.342 -7.832 1.00 88.25 109 THR A O 1
ATOM 858 N N . ALA A 1 110 ? 5.993 -15.441 -6.712 1.00 90.19 110 ALA A N 1
ATOM 859 C CA . ALA A 1 110 ? 7.396 -15.095 -6.924 1.00 90.19 110 ALA A CA 1
ATOM 860 C C . ALA A 1 110 ? 8.365 -16.248 -6.595 1.00 90.19 110 ALA A C 1
ATOM 862 O O . ALA A 1 110 ? 9.237 -16.563 -7.398 1.00 90.19 110 ALA A O 1
ATOM 863 N N . ALA A 1 111 ? 8.159 -16.945 -5.471 1.00 90.81 111 ALA A N 1
ATOM 864 C CA . ALA A 1 111 ? 8.981 -18.094 -5.094 1.00 90.81 111 ALA A CA 1
ATOM 865 C C . ALA A 1 111 ? 8.922 -19.253 -6.108 1.00 90.81 111 ALA A C 1
ATOM 867 O O . ALA A 1 111 ? 9.948 -19.879 -6.362 1.00 90.81 111 ALA A O 1
ATOM 868 N N . ALA A 1 112 ? 7.756 -19.533 -6.698 1.00 93.56 112 ALA A N 1
ATOM 869 C CA . ALA A 1 112 ? 7.584 -20.624 -7.659 1.00 93.56 112 ALA A CA 1
ATOM 870 C C . ALA A 1 112 ? 8.316 -20.386 -8.994 1.00 93.56 112 ALA A C 1
ATOM 872 O O . ALA A 1 112 ? 8.775 -21.347 -9.605 1.00 93.56 112 ALA A O 1
ATOM 873 N N . TRP A 1 113 ? 8.486 -19.124 -9.403 1.00 95.62 113 TRP A N 1
ATOM 874 C CA . TRP A 1 113 ? 9.204 -18.734 -10.629 1.00 95.62 113 TRP A CA 1
ATOM 875 C C . TRP A 1 113 ? 10.592 -18.124 -10.357 1.00 95.62 113 TRP A C 1
ATOM 877 O O . TRP A 1 113 ? 11.211 -17.555 -11.253 1.00 95.62 113 TRP A O 1
ATOM 887 N N . GLY A 1 114 ? 11.102 -18.217 -9.121 1.00 95.50 114 GLY A N 1
ATOM 888 C CA . GLY A 1 114 ? 12.409 -17.656 -8.754 1.00 95.50 114 GLY A CA 1
ATOM 889 C C . GLY A 1 114 ? 12.509 -16.134 -8.930 1.00 95.50 114 GLY A C 1
ATOM 890 O O . GLY A 1 114 ? 13.599 -15.611 -9.154 1.00 95.50 114 GLY A O 1
ATOM 891 N N . ALA A 1 115 ? 11.381 -15.432 -8.853 1.00 94.44 115 ALA A N 1
ATOM 892 C CA . ALA A 1 115 ? 11.278 -13.991 -9.020 1.00 94.44 115 ALA A CA 1
ATOM 893 C C . ALA A 1 115 ? 11.278 -13.256 -7.672 1.00 94.44 115 ALA A C 1
ATOM 895 O O . ALA A 1 115 ? 11.103 -13.831 -6.595 1.00 94.44 115 ALA A O 1
ATOM 896 N N . ASP A 1 116 ? 11.433 -11.938 -7.739 1.00 90.88 116 ASP A N 1
ATOM 897 C CA . ASP A 1 116 ? 11.202 -11.047 -6.607 1.00 90.88 116 ASP A CA 1
ATOM 898 C C . ASP A 1 116 ? 9.689 -10.796 -6.430 1.00 90.88 116 ASP A C 1
ATOM 900 O O . ASP A 1 116 ? 9.022 -10.491 -7.422 1.00 90.88 116 ASP A O 1
ATOM 904 N N . PRO A 1 117 ? 9.111 -10.850 -5.211 1.00 89.44 117 PRO A N 1
ATOM 905 C CA . PRO A 1 117 ? 7.717 -10.455 -4.987 1.00 89.44 117 PRO A CA 1
ATOM 906 C C . PRO A 1 117 ? 7.383 -9.065 -5.539 1.00 89.44 117 PRO A C 1
ATOM 908 O O . PRO A 1 117 ? 6.303 -8.863 -6.091 1.00 89.44 117 PRO A O 1
ATOM 911 N N . VAL A 1 118 ? 8.330 -8.124 -5.461 1.00 90.12 118 VAL A N 1
ATOM 912 C CA . VAL A 1 118 ? 8.174 -6.781 -6.026 1.00 90.12 118 VAL A CA 1
ATOM 913 C C . VAL A 1 118 ? 8.047 -6.841 -7.545 1.00 90.12 118 VAL A C 1
ATOM 915 O O . VAL A 1 118 ? 7.299 -6.044 -8.095 1.00 90.12 118 VAL A O 1
ATOM 918 N N . ALA A 1 119 ? 8.706 -7.778 -8.235 1.00 95.12 119 ALA A N 1
ATOM 919 C CA . ALA A 1 119 ? 8.563 -7.948 -9.683 1.00 95.12 119 ALA A CA 1
ATOM 920 C C . ALA A 1 119 ? 7.124 -8.330 -10.054 1.00 95.12 119 ALA A C 1
ATOM 922 O O . ALA A 1 119 ? 6.547 -7.708 -10.943 1.00 95.12 119 ALA A O 1
ATOM 923 N N . VAL A 1 120 ? 6.527 -9.280 -9.323 1.00 94.44 120 VAL A N 1
ATOM 924 C CA . VAL A 1 120 ? 5.144 -9.740 -9.541 1.00 94.44 120 VAL A CA 1
ATOM 925 C C . VAL A 1 120 ? 4.152 -8.597 -9.331 1.00 94.44 120 VAL A C 1
ATOM 927 O O . VAL A 1 120 ? 3.380 -8.276 -10.236 1.00 94.44 120 VAL A O 1
ATOM 930 N N . THR A 1 121 ? 4.212 -7.935 -8.170 1.00 93.75 121 THR A N 1
ATOM 931 C CA . THR A 1 121 ? 3.332 -6.799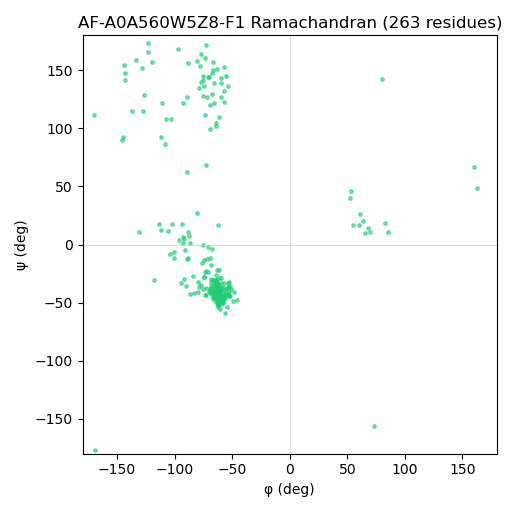 -7.858 1.00 93.75 121 THR A CA 1
ATOM 932 C C . THR A 1 121 ? 3.533 -5.660 -8.856 1.00 93.75 121 THR A C 1
ATOM 934 O O . THR A 1 121 ? 2.568 -5.125 -9.391 1.00 93.75 121 THR A O 1
ATOM 937 N N . THR A 1 122 ? 4.784 -5.314 -9.172 1.00 95.25 122 THR A N 1
ATOM 938 C CA . THR A 1 122 ? 5.093 -4.240 -10.124 1.00 95.25 122 THR A CA 1
ATOM 939 C C . THR A 1 122 ? 4.525 -4.567 -11.504 1.00 95.25 122 THR A C 1
ATOM 941 O O . THR A 1 122 ? 3.825 -3.731 -12.070 1.00 95.25 122 THR A O 1
ATOM 944 N N . ALA A 1 123 ? 4.762 -5.769 -12.038 1.00 97.12 123 ALA A N 1
ATOM 945 C CA . ALA A 1 123 ? 4.323 -6.166 -13.376 1.00 97.12 123 ALA A CA 1
ATOM 946 C C . ALA A 1 123 ? 2.797 -6.140 -13.546 1.00 97.12 123 ALA A C 1
ATOM 948 O O . ALA A 1 123 ? 2.300 -5.647 -14.564 1.00 97.12 123 ALA A O 1
ATOM 949 N N . LEU A 1 124 ? 2.067 -6.658 -12.555 1.00 96.31 124 LEU A N 1
ATOM 950 C CA . LEU A 1 124 ? 0.622 -6.866 -12.635 1.00 96.31 124 LEU A CA 1
ATOM 951 C C . LEU A 1 124 ? -0.196 -5.660 -12.141 1.00 96.31 124 LEU A C 1
ATOM 953 O O . LEU A 1 124 ? -1.228 -5.348 -12.732 1.00 96.31 124 LEU A O 1
ATOM 957 N N . ASP A 1 125 ? 0.270 -4.948 -11.110 1.00 94.56 125 ASP A N 1
ATOM 958 C CA . ASP A 1 125 ? -0.466 -3.825 -10.497 1.00 94.56 125 ASP A CA 1
ATOM 959 C C . ASP A 1 125 ? 0.036 -2.450 -10.953 1.00 94.56 125 ASP A C 1
ATOM 961 O O . ASP A 1 125 ? -0.612 -1.429 -10.718 1.00 94.56 125 ASP A O 1
ATOM 965 N N . GLY A 1 126 ? 1.189 -2.402 -11.623 1.00 94.88 126 GLY A N 1
ATOM 966 C CA . GLY A 1 126 ? 1.803 -1.151 -12.037 1.00 94.88 126 GLY A CA 1
ATOM 967 C C . GLY A 1 126 ? 2.419 -0.381 -10.872 1.00 94.88 126 GLY A C 1
ATOM 968 O O . GLY A 1 126 ? 2.788 -0.935 -9.839 1.00 94.88 126 GLY A O 1
ATOM 969 N N . LEU A 1 127 ? 2.546 0.935 -11.050 1.00 92.06 127 LEU A N 1
ATOM 970 C CA . LEU A 1 127 ? 2.958 1.828 -9.972 1.00 92.06 127 LEU A CA 1
ATOM 971 C C . LEU A 1 127 ? 1.713 2.302 -9.208 1.00 92.06 127 LEU A C 1
ATOM 973 O O . LEU A 1 127 ? 0.826 2.898 -9.827 1.00 92.06 127 LEU A O 1
ATOM 977 N N . PRO A 1 128 ? 1.652 2.151 -7.873 1.00 86.56 128 PRO A N 1
ATOM 978 C CA . PRO A 1 128 ? 0.471 2.534 -7.103 1.00 86.56 128 PRO A CA 1
ATOM 979 C C . PRO A 1 128 ? 0.224 4.035 -7.211 1.00 86.56 128 PRO A C 1
ATOM 981 O O . PRO A 1 128 ? 1.168 4.807 -7.342 1.00 86.56 128 PRO A O 1
ATOM 984 N N . THR A 1 129 ? -1.008 4.520 -7.109 1.00 81.81 129 THR A N 1
ATOM 985 C CA . THR A 1 129 ? -1.235 5.974 -7.069 1.00 81.81 129 THR A CA 1
ATOM 986 C C . THR A 1 129 ? -0.504 6.574 -5.861 1.00 81.81 129 THR A C 1
ATOM 988 O O . THR A 1 129 ? -0.705 6.087 -4.746 1.00 81.81 129 THR A O 1
ATOM 991 N N . PRO A 1 130 ? 0.344 7.613 -6.032 1.00 78.38 130 PRO A N 1
ATOM 992 C CA . PRO A 1 130 ? 1.054 8.205 -4.908 1.00 78.38 130 PRO A CA 1
ATOM 993 C C . PRO A 1 130 ? 0.050 8.671 -3.864 1.00 78.38 130 PRO A C 1
ATOM 995 O O . PRO A 1 130 ? -0.836 9.483 -4.156 1.00 78.38 130 PRO A O 1
ATOM 998 N N . THR A 1 131 ? 0.178 8.174 -2.640 1.00 70.81 131 THR A N 1
ATOM 999 C CA . THR A 1 131 ? -0.714 8.622 -1.578 1.00 70.81 131 THR A CA 1
ATOM 1000 C C . THR A 1 131 ? -0.258 9.998 -1.101 1.00 70.81 131 THR A C 1
ATOM 1002 O O . THR A 1 131 ? 0.835 10.492 -1.410 1.00 70.81 131 THR A O 1
ATOM 1005 N N . ARG A 1 132 ? -1.129 10.705 -0.378 1.00 74.94 132 ARG A N 1
ATOM 1006 C CA . ARG A 1 132 ? -0.737 11.995 0.200 1.00 74.94 132 ARG A CA 1
ATOM 1007 C C . ARG A 1 132 ? 0.402 11.851 1.205 1.00 74.94 132 ARG A C 1
ATOM 1009 O O . ARG A 1 132 ? 1.228 12.755 1.287 1.00 74.94 132 ARG A O 1
ATOM 1016 N N . HIS A 1 133 ? 0.408 10.736 1.922 1.00 77.06 133 HIS A N 1
ATOM 1017 C CA . HIS A 1 133 ? 1.267 10.522 3.076 1.00 77.06 133 HIS A CA 1
ATOM 1018 C C . HIS A 1 133 ? 2.449 9.593 2.772 1.00 77.06 133 HIS A C 1
ATOM 1020 O O . HIS A 1 133 ? 3.339 9.498 3.599 1.00 77.06 133 HIS A O 1
ATOM 1026 N N . GLY A 1 134 ? 2.485 8.955 1.595 1.00 73.19 134 GLY A N 1
ATOM 1027 C CA . GLY A 1 134 ? 3.379 7.827 1.316 1.00 73.19 134 GLY A CA 1
ATOM 1028 C C . GLY A 1 134 ? 2.795 6.535 1.895 1.00 73.19 134 GLY A C 1
ATOM 1029 O O . GLY A 1 134 ? 2.147 6.548 2.945 1.00 73.19 134 GLY A O 1
ATOM 1030 N N . TYR A 1 135 ? 2.946 5.405 1.205 1.00 70.38 135 TYR A N 1
ATOM 1031 C CA . TYR A 1 135 ? 2.491 4.120 1.744 1.00 70.38 135 TYR A CA 1
ATOM 1032 C C . TYR A 1 135 ? 3.415 3.611 2.854 1.00 70.38 135 TYR A C 1
ATOM 1034 O O . TYR A 1 135 ? 2.906 3.021 3.797 1.00 70.38 135 TYR A O 1
ATOM 1042 N N . THR A 1 136 ? 4.708 3.958 2.874 1.00 72.38 136 THR A N 1
ATOM 1043 C CA . THR A 1 136 ? 5.577 3.682 4.039 1.00 72.38 136 THR A CA 1
ATOM 1044 C C . THR A 1 136 ? 5.035 4.319 5.318 1.00 72.38 136 THR A C 1
ATOM 1046 O O . THR A 1 136 ? 4.943 3.662 6.357 1.00 72.38 136 THR A O 1
ATOM 1049 N N . ALA A 1 137 ? 4.637 5.594 5.246 1.00 82.50 137 ALA A N 1
ATOM 1050 C CA . ALA A 1 137 ? 4.057 6.294 6.386 1.00 82.50 137 ALA A CA 1
ATOM 1051 C C . ALA A 1 137 ? 2.686 5.719 6.761 1.00 82.50 137 ALA A C 1
ATOM 1053 O O . ALA A 1 137 ? 2.415 5.539 7.944 1.00 82.50 137 ALA A O 1
ATOM 1054 N N . LEU A 1 138 ? 1.841 5.377 5.777 1.00 82.25 138 LEU A N 1
ATOM 1055 C CA . LEU A 1 138 ? 0.552 4.716 6.025 1.00 82.25 138 LEU A CA 1
ATOM 1056 C C . LEU A 1 138 ? 0.714 3.334 6.655 1.00 82.25 138 LEU A C 1
ATOM 1058 O O . LEU A 1 138 ? -0.001 3.031 7.603 1.00 82.25 138 LEU A O 1
ATOM 1062 N N . ARG A 1 139 ? 1.661 2.518 6.185 1.00 78.25 139 ARG A N 1
ATOM 1063 C CA . ARG A 1 139 ? 1.954 1.200 6.752 1.00 78.25 139 ARG A CA 1
ATOM 1064 C C . ARG A 1 139 ? 2.449 1.344 8.179 1.00 78.25 139 ARG A C 1
ATOM 1066 O O . ARG A 1 139 ? 1.850 0.764 9.068 1.00 78.25 139 ARG A O 1
ATOM 1073 N N . ARG A 1 140 ? 3.438 2.212 8.425 1.00 83.62 140 ARG A N 1
ATOM 1074 C CA . ARG A 1 140 ? 3.912 2.512 9.785 1.00 83.62 140 ARG A CA 1
ATOM 1075 C C . ARG A 1 140 ? 2.777 2.998 10.688 1.00 83.62 140 ARG A C 1
ATOM 1077 O O . ARG A 1 140 ? 2.694 2.582 11.836 1.00 83.62 140 ARG A O 1
ATOM 1084 N N . ALA A 1 141 ? 1.912 3.875 10.184 1.00 88.19 141 ALA A N 1
ATOM 1085 C CA . ALA A 1 141 ? 0.746 4.351 10.917 1.00 88.19 141 ALA A CA 1
ATOM 1086 C C . ALA A 1 141 ? -0.240 3.216 11.221 1.00 88.19 141 ALA A C 1
ATOM 1088 O O . ALA A 1 141 ? -0.763 3.168 12.326 1.00 88.19 141 ALA A O 1
ATOM 1089 N N . SER A 1 142 ? -0.452 2.290 10.285 1.00 80.75 142 SER A N 1
ATOM 1090 C CA . SER A 1 142 ? -1.303 1.108 10.451 1.00 80.75 142 SER A CA 1
ATOM 1091 C C . SER A 1 142 ? -0.710 0.085 11.424 1.00 80.75 142 SER A C 1
ATOM 1093 O O . SER A 1 142 ? -1.430 -0.458 12.258 1.00 80.75 142 SER A O 1
ATOM 1095 N N . ASP A 1 143 ? 0.607 -0.122 11.390 1.00 77.62 143 ASP A N 1
ATOM 1096 C CA . ASP A 1 143 ? 1.337 -0.974 12.332 1.00 77.62 143 ASP A CA 1
ATOM 1097 C C . ASP A 1 143 ? 1.239 -0.404 13.752 1.00 77.62 143 ASP A C 1
ATOM 1099 O O . ASP A 1 143 ? 0.837 -1.109 14.676 1.00 77.62 143 ASP A O 1
ATOM 1103 N N . LEU A 1 144 ? 1.528 0.895 13.921 1.00 83.38 144 LEU A N 1
ATOM 1104 C CA . LEU A 1 144 ? 1.358 1.611 15.191 1.00 83.38 144 LEU A CA 1
ATOM 1105 C C . LEU A 1 144 ? -0.085 1.510 15.687 1.00 83.38 144 LEU A C 1
ATOM 1107 O O . LEU A 1 144 ? -0.332 1.195 16.848 1.00 83.38 144 LEU A O 1
ATOM 1111 N N . TRP A 1 145 ? -1.041 1.735 14.793 1.00 80.75 145 TRP A N 1
ATOM 1112 C CA . TRP A 1 145 ? -2.462 1.658 15.094 1.00 80.75 145 TRP A CA 1
ATOM 1113 C C . TRP A 1 145 ? -2.888 0.265 15.569 1.00 80.75 145 TRP A C 1
ATOM 1115 O O . TRP A 1 145 ? -3.597 0.136 16.568 1.00 80.75 145 TRP A O 1
ATOM 1125 N N . THR A 1 146 ? -2.414 -0.781 14.892 1.00 67.12 146 THR A N 1
ATOM 1126 C CA . THR A 1 146 ? -2.685 -2.185 15.231 1.00 67.12 146 THR A CA 1
ATOM 1127 C C . THR A 1 146 ? -2.021 -2.579 16.550 1.00 67.12 146 THR A C 1
ATOM 1129 O O . THR A 1 146 ? -2.623 -3.291 17.351 1.00 67.12 146 THR A O 1
ATOM 1132 N N . ALA A 1 147 ? -0.822 -2.056 16.821 1.00 68.44 147 ALA A N 1
ATOM 1133 C CA . ALA A 1 147 ? -0.110 -2.212 18.089 1.00 68.44 147 ALA A CA 1
ATOM 1134 C C . ALA A 1 147 ? -0.737 -1.418 19.254 1.00 68.44 147 ALA A C 1
ATOM 1136 O O . ALA A 1 147 ? -0.263 -1.503 20.384 1.00 68.44 147 ALA A O 1
ATOM 1137 N N . GLY A 1 148 ? -1.805 -0.657 18.997 1.00 61.88 148 GLY A N 1
ATOM 1138 C CA . GLY A 1 148 ? -2.536 0.096 20.011 1.00 61.88 148 GLY A CA 1
ATOM 1139 C C . GLY A 1 148 ? -1.929 1.451 20.368 1.00 61.88 148 GLY A C 1
ATOM 1140 O O . GLY A 1 148 ? -2.280 2.002 21.410 1.00 61.88 148 GLY A O 1
ATOM 1141 N N . ALA A 1 149 ? -1.056 1.998 19.518 1.00 77.81 149 ALA A N 1
ATOM 1142 C CA . ALA A 1 149 ? -0.531 3.348 19.682 1.00 77.81 149 ALA A CA 1
ATOM 1143 C C . ALA A 1 149 ? -1.659 4.391 19.733 1.00 77.81 149 ALA A C 1
ATOM 1145 O O . ALA A 1 149 ? -2.746 4.225 19.166 1.00 77.81 149 ALA A O 1
ATOM 1146 N N . THR A 1 150 ? -1.382 5.500 20.405 1.00 77.88 150 THR A N 1
ATOM 1147 C CA . THR A 1 150 ? -2.309 6.621 20.533 1.00 77.88 150 THR A CA 1
ATOM 1148 C C . THR A 1 150 ? -2.551 7.306 19.185 1.00 77.88 150 THR A C 1
ATOM 1150 O O . THR A 1 150 ? -1.724 7.278 18.270 1.00 77.88 150 THR A O 1
ATOM 1153 N N . VAL A 1 151 ? -3.687 8.001 19.068 1.00 79.12 151 VAL A N 1
ATOM 1154 C CA . VAL A 1 151 ? -4.013 8.794 17.868 1.00 79.12 151 VAL A CA 1
ATOM 1155 C C . VAL A 1 151 ? -2.930 9.844 17.576 1.00 79.12 151 VAL A C 1
ATOM 1157 O O . VAL A 1 151 ? -2.672 10.136 16.412 1.00 79.12 151 VAL A O 1
ATOM 1160 N N . ASP A 1 152 ? -2.287 10.396 18.609 1.00 80.81 152 ASP A N 1
ATOM 1161 C CA . ASP A 1 152 ? -1.231 11.401 18.460 1.00 80.81 152 ASP A CA 1
ATOM 1162 C C . ASP A 1 152 ? 0.061 10.799 17.876 1.00 80.81 152 ASP A C 1
ATOM 1164 O O . ASP A 1 152 ? 0.649 11.383 16.965 1.00 80.81 152 ASP A O 1
ATOM 1168 N N . GLU A 1 153 ? 0.458 9.597 18.303 1.00 84.69 153 GLU A N 1
ATOM 1169 C CA . GLU A 1 153 ? 1.609 8.871 17.738 1.00 84.69 153 GLU A CA 1
ATOM 1170 C C . GLU A 1 153 ? 1.377 8.479 16.274 1.00 84.69 153 GLU A C 1
ATOM 1172 O O . GLU A 1 153 ? 2.255 8.632 15.421 1.00 84.69 153 GLU A O 1
ATOM 1177 N N . VAL A 1 154 ? 0.164 8.026 15.959 1.00 87.94 154 VAL A N 1
ATOM 1178 C CA . VAL A 1 154 ? -0.236 7.673 14.591 1.00 87.94 154 VAL A CA 1
ATOM 1179 C C . VAL A 1 154 ? -0.294 8.920 13.702 1.00 87.94 154 VAL A C 1
ATOM 1181 O O . VAL A 1 154 ? 0.152 8.889 12.554 1.00 87.94 154 VAL A O 1
ATOM 1184 N N . ALA A 1 155 ? -0.786 10.049 14.225 1.00 88.56 155 ALA A N 1
ATOM 1185 C CA . ALA A 1 155 ? -0.790 11.322 13.508 1.00 88.56 155 ALA A CA 1
ATOM 1186 C C . ALA A 1 155 ? 0.636 11.813 13.229 1.00 88.56 155 ALA A C 1
ATOM 1188 O O . ALA A 1 155 ? 0.926 12.222 12.103 1.00 88.56 155 ALA A O 1
ATOM 1189 N N . ALA A 1 156 ? 1.540 11.697 14.205 1.00 87.75 156 ALA A N 1
ATOM 1190 C CA . ALA A 1 156 ? 2.950 12.033 14.037 1.00 87.75 156 ALA A CA 1
ATOM 1191 C C . ALA A 1 156 ? 3.625 11.173 12.955 1.00 87.75 156 ALA A C 1
ATOM 1193 O O . ALA A 1 156 ? 4.367 11.708 12.131 1.00 87.75 156 ALA A O 1
ATOM 1194 N N . ALA A 1 157 ? 3.315 9.873 12.884 1.00 87.88 157 ALA A N 1
ATOM 1195 C CA . ALA A 1 157 ? 3.840 8.981 11.845 1.00 87.88 157 ALA A CA 1
ATOM 1196 C C . ALA A 1 157 ? 3.424 9.390 10.420 1.00 87.88 157 ALA A C 1
ATOM 1198 O O . ALA A 1 157 ? 4.175 9.160 9.474 1.00 87.88 157 ALA A O 1
ATOM 1199 N N . LEU A 1 158 ? 2.262 10.033 10.272 1.00 89.38 158 LEU A N 1
ATOM 1200 C CA . LEU A 1 158 ? 1.766 10.581 9.003 1.00 89.38 158 LEU A CA 1
ATOM 1201 C C . LEU A 1 158 ? 2.137 12.055 8.787 1.00 89.38 158 LEU A C 1
ATOM 1203 O O . LEU A 1 158 ? 1.742 12.640 7.779 1.00 89.38 158 LEU A O 1
ATOM 1207 N N . ASN A 1 159 ? 2.868 12.666 9.724 1.00 87.88 159 ASN A N 1
ATOM 1208 C CA . ASN A 1 159 ? 3.146 14.101 9.757 1.00 87.88 159 ASN A CA 1
ATOM 1209 C C . ASN A 1 159 ? 1.860 14.957 9.685 1.00 87.88 159 ASN A C 1
ATOM 1211 O O . ASN A 1 159 ? 1.744 15.909 8.908 1.00 87.88 159 ASN A O 1
ATOM 1215 N N . LEU A 1 160 ? 0.857 14.578 10.480 1.00 89.88 160 LEU A N 1
ATOM 1216 C CA . LEU A 1 160 ? -0.434 15.251 10.601 1.00 89.88 160 LEU A CA 1
ATOM 1217 C C . LEU A 1 160 ? -0.661 15.732 12.032 1.00 89.88 160 LEU A C 1
ATOM 1219 O O . LEU A 1 160 ? -0.141 15.178 12.995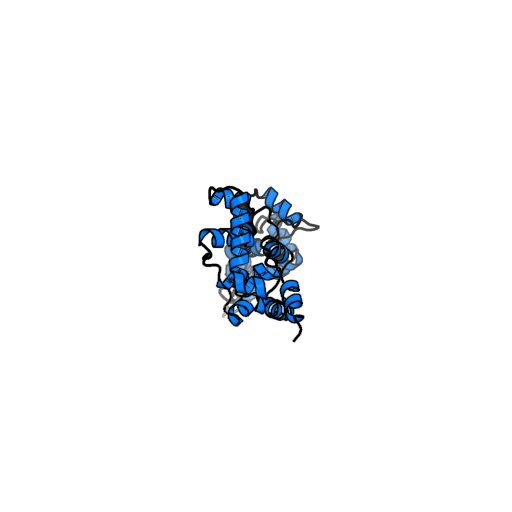 1.00 89.88 160 LEU A O 1
ATOM 1223 N N . THR A 1 161 ? -1.527 16.730 12.183 1.00 89.50 161 THR A N 1
ATOM 1224 C CA . THR A 1 161 ? -2.130 17.024 13.486 1.00 89.50 161 THR A CA 1
ATOM 1225 C C . THR A 1 161 ? -3.246 16.022 13.780 1.00 89.50 161 THR A C 1
ATOM 1227 O O . THR A 1 161 ? -3.903 15.528 12.857 1.00 89.50 161 THR A O 1
ATOM 1230 N N . ARG A 1 162 ? -3.541 15.778 15.062 1.00 85.19 162 ARG A N 1
ATOM 1231 C CA . ARG A 1 162 ? -4.659 14.922 15.499 1.00 85.19 162 ARG A CA 1
ATOM 1232 C C . ARG A 1 162 ? -5.981 15.270 14.814 1.00 85.19 162 ARG A C 1
ATOM 1234 O O . ARG A 1 162 ? -6.652 14.395 14.271 1.00 85.19 162 ARG A O 1
ATOM 1241 N N . SER A 1 163 ? -6.336 16.556 14.785 1.00 81.62 163 SER A N 1
ATOM 1242 C CA . SER A 1 163 ? -7.570 17.036 14.147 1.00 81.62 163 SER A CA 1
ATOM 1243 C C . SER A 1 163 ? -7.601 16.733 12.648 1.00 81.62 163 SER A C 1
ATOM 1245 O O . SER A 1 163 ? -8.658 16.432 12.089 1.00 81.62 163 SER A O 1
ATOM 1247 N N . ARG A 1 164 ? -6.442 16.789 11.979 1.00 88.00 164 ARG A N 1
ATOM 1248 C CA . ARG A 1 164 ? -6.340 16.458 10.560 1.00 88.00 164 ARG A CA 1
ATOM 1249 C C . ARG A 1 164 ? -6.466 14.959 10.319 1.00 88.00 164 ARG A C 1
ATOM 1251 O O . ARG A 1 164 ? -7.202 14.590 9.407 1.00 88.00 164 ARG A O 1
ATOM 1258 N N . LEU A 1 165 ? -5.808 14.128 11.131 1.00 88.44 165 LEU A N 1
ATOM 1259 C CA . LEU A 1 165 ? -5.944 12.672 11.063 1.00 88.44 165 LEU A CA 1
ATOM 1260 C C . LEU A 1 165 ? -7.407 12.256 11.258 1.00 88.44 165 LEU A C 1
ATOM 1262 O O . LEU A 1 165 ? -7.942 11.535 10.424 1.00 88.44 165 LEU A O 1
ATOM 1266 N N . ALA A 1 166 ? -8.090 12.793 12.272 1.00 79.81 166 ALA A N 1
ATOM 1267 C CA . ALA A 1 166 ? -9.508 12.517 12.509 1.00 79.81 166 ALA A CA 1
ATOM 1268 C C . ALA A 1 166 ? -10.384 12.857 11.288 1.00 79.81 166 ALA A C 1
ATOM 1270 O O . ALA A 1 166 ? -11.228 12.058 10.882 1.00 79.81 166 ALA A O 1
ATOM 1271 N N . LYS A 1 167 ? -10.147 14.012 10.647 1.00 81.44 167 LYS A N 1
ATOM 1272 C CA . LYS A 1 167 ? -10.843 14.405 9.411 1.00 81.44 167 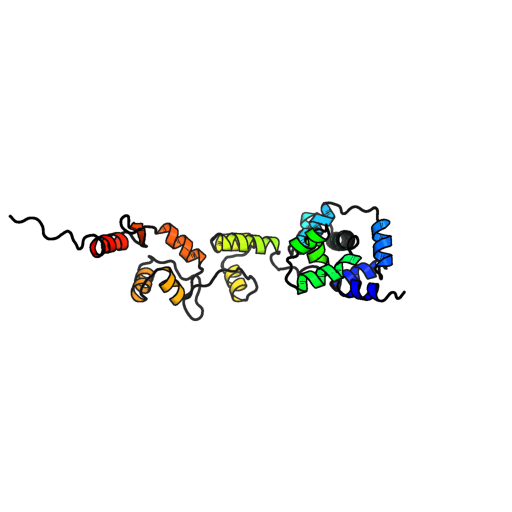LYS A CA 1
ATOM 1273 C C . LYS A 1 167 ? -10.522 13.475 8.237 1.00 81.44 167 LYS A C 1
ATOM 1275 O O . LYS A 1 167 ? -11.420 13.117 7.473 1.00 81.44 167 LYS A O 1
ATOM 1280 N N . ASP A 1 168 ? -9.258 13.105 8.061 1.00 85.94 168 ASP A N 1
ATOM 1281 C CA . ASP A 1 168 ? -8.837 12.226 6.969 1.00 85.94 168 ASP A CA 1
ATOM 1282 C C . ASP A 1 168 ? -9.385 10.798 7.164 1.00 85.94 168 ASP A C 1
ATOM 1284 O O . ASP A 1 168 ? -9.834 10.197 6.194 1.00 85.94 168 ASP A O 1
ATOM 1288 N N . MET A 1 169 ? -9.490 10.301 8.400 1.00 81.62 169 MET A N 1
ATOM 1289 C CA . MET A 1 169 ? -10.171 9.036 8.712 1.00 81.62 169 MET A CA 1
ATOM 1290 C C . MET A 1 169 ? -11.688 9.113 8.501 1.00 81.62 169 MET A C 1
ATOM 1292 O O . MET A 1 169 ? -12.280 8.195 7.939 1.00 81.62 169 MET A O 1
ATOM 1296 N N . ALA A 1 170 ? -12.336 10.210 8.911 1.00 71.62 170 ALA A N 1
ATOM 1297 C CA . ALA A 1 170 ? -13.776 10.407 8.715 1.00 71.62 170 ALA A CA 1
ATOM 1298 C C . ALA A 1 170 ? -14.166 10.476 7.230 1.00 71.62 170 ALA A C 1
ATOM 1300 O O . ALA A 1 170 ? -15.243 10.035 6.848 1.00 71.62 170 ALA A O 1
ATOM 1301 N N . THR A 1 171 ? -13.275 11.004 6.387 1.00 74.88 171 THR A N 1
ATOM 1302 C CA . THR A 1 171 ? -13.479 11.107 4.932 1.00 74.88 171 THR A CA 1
ATOM 1303 C C . THR A 1 171 ? -12.942 9.907 4.148 1.00 74.88 171 THR A C 1
ATOM 1305 O O . THR A 1 171 ? -12.944 9.947 2.921 1.00 74.88 171 THR A O 1
ATOM 1308 N N . GLY A 1 172 ? -12.444 8.866 4.827 1.00 71.44 172 GLY A N 1
ATOM 1309 C CA . GLY A 1 172 ? -11.874 7.670 4.193 1.00 71.44 172 GLY A CA 1
ATOM 1310 C C . GLY A 1 172 ? -10.541 7.898 3.470 1.00 71.44 172 GLY A C 1
ATOM 1311 O O . GLY A 1 172 ? -10.076 7.027 2.745 1.00 71.44 172 GLY A O 1
ATOM 1312 N N . ARG A 1 173 ? -9.899 9.058 3.654 1.00 77.88 173 ARG A N 1
ATOM 1313 C CA . ARG A 1 173 ? -8.585 9.382 3.063 1.00 77.88 173 ARG A CA 1
ATOM 1314 C C . ARG A 1 173 ? -7.432 8.651 3.742 1.00 77.88 173 ARG A C 1
ATOM 1316 O O . ARG A 1 173 ? -6.365 8.519 3.150 1.00 77.88 173 ARG A O 1
ATOM 1323 N N . VAL A 1 174 ? -7.631 8.246 4.991 1.00 80.38 174 VAL A N 1
ATOM 1324 C CA . VAL A 1 174 ? -6.738 7.370 5.746 1.00 80.38 174 VAL A CA 1
ATOM 1325 C C . VAL A 1 174 ? -7.596 6.229 6.271 1.00 80.38 174 VAL A C 1
ATOM 1327 O O . VAL A 1 174 ? -8.502 6.454 7.072 1.00 80.38 174 VAL A O 1
ATOM 1330 N N . VAL A 1 175 ? -7.322 5.019 5.795 1.00 76.75 175 VAL A N 1
ATOM 1331 C CA . VAL A 1 175 ? -7.960 3.796 6.279 1.00 76.75 175 VAL A CA 1
ATOM 1332 C C . VAL A 1 175 ? -6.941 3.105 7.173 1.00 76.75 175 VAL A C 1
ATOM 1334 O O . VAL A 1 175 ? -5.915 2.635 6.696 1.00 76.75 175 VAL A O 1
ATOM 1337 N N . LEU A 1 176 ? -7.194 3.133 8.478 1.00 78.69 176 LEU A N 1
ATOM 1338 C CA . LEU A 1 176 ? -6.485 2.315 9.456 1.00 78.69 176 LEU A CA 1
ATOM 1339 C C . LEU A 1 176 ? -7.510 1.306 9.948 1.00 78.69 176 LEU A C 1
ATOM 1341 O O . LEU A 1 176 ? -8.571 1.720 10.430 1.00 78.69 176 LEU A O 1
ATOM 1345 N N . ASP A 1 177 ? -7.223 0.017 9.803 1.00 63.41 177 ASP A N 1
ATOM 1346 C CA . ASP A 1 177 ? -8.142 -1.064 10.158 1.00 63.41 177 ASP A CA 1
ATOM 1347 C C . ASP A 1 177 ? -8.250 -1.205 11.686 1.00 63.41 177 ASP A C 1
ATOM 1349 O O . ASP A 1 177 ? -7.794 -2.156 12.309 1.00 63.41 177 ASP A O 1
ATOM 1353 N N . GLY A 1 178 ? -8.860 -0.211 12.330 1.00 62.25 178 GLY A N 1
ATOM 1354 C CA . GLY A 1 178 ? -9.317 -0.291 13.707 1.00 62.25 178 GLY A CA 1
ATOM 1355 C C . GLY A 1 178 ? -10.765 -0.735 13.729 1.00 62.25 178 GLY A C 1
ATOM 1356 O O . GLY A 1 178 ? -11.638 -0.048 13.196 1.00 62.25 178 GLY A O 1
ATOM 1357 N N . ARG A 1 179 ? -11.066 -1.847 14.401 1.00 69.94 179 ARG A N 1
ATOM 1358 C CA . ARG A 1 179 ? -12.459 -2.213 14.670 1.00 69.94 179 ARG A CA 1
ATOM 1359 C C . ARG A 1 179 ? -13.101 -1.120 15.532 1.00 69.94 179 ARG A C 1
ATOM 1361 O O . ARG A 1 179 ? -12.770 -0.980 16.711 1.00 69.94 179 ARG A O 1
ATOM 1368 N N . ARG A 1 180 ? -14.028 -0.350 14.950 1.00 81.12 180 ARG A N 1
ATOM 1369 C CA . ARG A 1 180 ? -14.885 0.579 15.700 1.00 81.12 180 ARG A CA 1
ATOM 1370 C C . ARG A 1 180 ? -15.825 -0.220 16.591 1.00 81.12 180 ARG A C 1
ATOM 1372 O O . ARG A 1 180 ? -16.521 -1.126 16.131 1.00 81.12 180 ARG A O 1
ATOM 1379 N N . LEU A 1 181 ? -15.868 0.138 17.864 1.00 84.44 181 LEU A N 1
ATOM 1380 C CA . LEU A 1 181 ? -16.760 -0.443 18.851 1.00 84.44 181 LEU A CA 1
ATOM 1381 C C . LEU A 1 181 ? -17.844 0.576 19.192 1.00 84.44 181 LEU A C 1
ATOM 1383 O O . LEU A 1 181 ? -17.606 1.575 19.870 1.00 84.44 181 LEU A O 1
ATOM 1387 N N . GLY A 1 182 ? -19.061 0.313 18.721 1.00 87.94 182 GLY A N 1
ATOM 1388 C CA . GLY A 1 182 ? -20.251 0.998 19.219 1.00 87.94 182 GLY A CA 1
ATOM 1389 C C . GLY A 1 182 ? -20.620 0.520 20.626 1.00 87.94 182 GLY A C 1
ATOM 1390 O O . GLY A 1 182 ? -20.094 -0.479 21.123 1.00 87.94 182 GLY A O 1
ATOM 1391 N N . ARG A 1 183 ? -21.589 1.194 21.260 1.00 90.50 183 ARG A N 1
ATOM 1392 C CA . ARG A 1 183 ? -22.052 0.886 22.629 1.00 90.50 183 ARG A CA 1
ATOM 1393 C C . ARG A 1 183 ? -22.276 -0.612 22.877 1.00 90.50 183 ARG A C 1
ATOM 1395 O O . ARG A 1 183 ? -21.794 -1.124 23.877 1.00 90.50 183 ARG A O 1
ATOM 1402 N N . GLY A 1 184 ? -22.976 -1.315 21.983 1.00 86.25 184 GLY A N 1
ATOM 1403 C CA . GLY A 1 184 ? -23.261 -2.748 22.150 1.00 86.25 184 GLY A CA 1
ATOM 1404 C C . GLY A 1 184 ? -22.001 -3.619 22.213 1.00 86.25 184 GLY A C 1
ATOM 1405 O O . GLY A 1 184 ? -21.899 -4.505 23.062 1.00 86.25 184 GLY A O 1
ATOM 1406 N N . ALA A 1 185 ? -21.001 -3.316 21.383 1.00 84.62 185 ALA A N 1
ATOM 1407 C CA . ALA A 1 185 ? -19.729 -4.029 21.386 1.00 84.62 185 ALA A CA 1
ATOM 1408 C C . ALA A 1 185 ? -18.926 -3.753 22.667 1.00 84.62 185 ALA A C 1
ATOM 1410 O O . ALA A 1 185 ? -18.346 -4.675 23.228 1.00 84.62 185 ALA A O 1
ATOM 1411 N N . VAL A 1 186 ? -18.970 -2.522 23.190 1.00 89.38 186 VAL A N 1
ATOM 1412 C CA . VAL A 1 186 ? -18.363 -2.177 24.489 1.00 89.38 186 VAL A CA 1
ATOM 1413 C C . VAL A 1 186 ? -19.007 -2.944 25.641 1.00 89.38 186 VAL A C 1
ATOM 1415 O O . VAL A 1 186 ? -18.303 -3.469 26.501 1.00 89.38 186 VAL A O 1
ATOM 1418 N N . LEU A 1 187 ? -20.340 -3.031 25.668 1.00 88.38 187 LEU A N 1
ATOM 1419 C CA . LEU A 1 187 ? -21.055 -3.791 26.700 1.00 88.38 187 LEU A CA 1
ATOM 1420 C C . LEU A 1 187 ? -20.700 -5.278 26.640 1.00 88.38 187 LEU A C 1
ATOM 1422 O O . LEU A 1 187 ? -20.478 -5.889 27.680 1.00 88.38 187 LEU A O 1
ATOM 1426 N N . THR A 1 188 ? -20.584 -5.824 25.428 1.00 76.44 188 THR A N 1
ATOM 1427 C CA . THR A 1 188 ? -20.153 -7.211 25.206 1.00 76.44 188 THR A CA 1
ATOM 1428 C C . THR A 1 188 ? -18.727 -7.427 25.711 1.00 76.44 188 THR A C 1
ATOM 1430 O O . THR A 1 188 ? -18.494 -8.336 26.499 1.00 76.44 188 THR A O 1
ATOM 1433 N N . LEU A 1 189 ? -17.793 -6.552 25.323 1.00 79.06 189 LEU A N 1
ATOM 1434 C CA . LEU A 1 189 ? -16.377 -6.636 25.691 1.00 79.06 189 LEU A CA 1
ATOM 1435 C C . LEU A 1 189 ? -16.156 -6.558 27.210 1.00 79.06 189 LEU A C 1
ATOM 1437 O O . LEU A 1 189 ? -15.353 -7.294 27.766 1.00 79.06 189 LEU A O 1
ATOM 1441 N N . THR A 1 190 ? -16.873 -5.662 27.886 1.00 79.31 190 THR A N 1
ATOM 1442 C CA . THR A 1 190 ? -16.705 -5.407 29.329 1.00 79.31 190 THR A CA 1
ATOM 1443 C C . THR A 1 190 ? -17.588 -6.289 30.216 1.00 79.31 190 THR A C 1
ATOM 1445 O O . THR A 1 190 ? -17.425 -6.303 31.438 1.00 79.31 190 THR A O 1
ATOM 1448 N N . GLY A 1 191 ? -18.575 -6.981 29.637 1.00 79.94 191 GLY A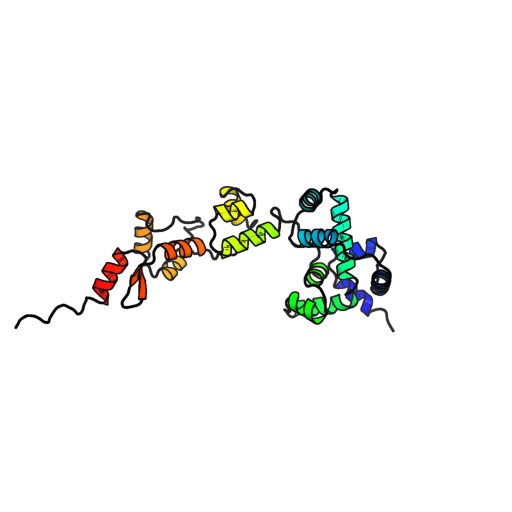 N 1
ATOM 1449 C CA . GLY A 1 191 ? -19.632 -7.676 30.378 1.00 79.94 191 GLY A CA 1
ATOM 1450 C C . GLY A 1 191 ? -20.526 -6.737 31.201 1.00 79.94 191 GLY A C 1
ATOM 1451 O O . GLY A 1 191 ? -21.146 -7.161 32.179 1.00 79.94 191 GLY A O 1
ATOM 1452 N N . TRP A 1 192 ? -20.557 -5.442 30.874 1.00 85.31 192 TRP A N 1
ATOM 1453 C CA . TRP A 1 192 ? -21.296 -4.436 31.632 1.00 85.31 192 TRP A CA 1
ATOM 1454 C C . TRP A 1 192 ? -22.740 -4.281 31.175 1.00 85.31 192 TRP A C 1
ATOM 1456 O O . TRP A 1 192 ? -23.100 -4.495 30.022 1.00 85.31 192 TRP A O 1
ATOM 1466 N N . THR A 1 193 ? -23.569 -3.782 32.092 1.00 89.50 193 THR A N 1
ATOM 1467 C CA . THR A 1 193 ? -24.886 -3.249 31.741 1.00 89.50 193 THR A CA 1
ATOM 1468 C C . THR A 1 193 ? -24.765 -1.820 31.206 1.00 89.50 193 THR A C 1
ATOM 1470 O O . THR A 1 193 ? -23.828 -1.084 31.535 1.00 89.50 193 THR A O 1
ATOM 1473 N N . SER A 1 194 ? -25.771 -1.374 30.449 1.00 91.56 194 SER A N 1
ATOM 1474 C CA . SER A 1 194 ? -25.872 0.018 29.991 1.00 91.56 194 SER A CA 1
ATOM 1475 C C . SER A 1 194 ? -25.790 1.040 31.129 1.00 91.56 194 SER A C 1
ATOM 1477 O O . SER A 1 194 ? -25.184 2.095 30.941 1.00 91.56 194 SER A O 1
ATOM 1479 N N . ALA A 1 195 ? -26.370 0.740 32.296 1.00 89.44 195 ALA A N 1
ATOM 1480 C CA . ALA A 1 195 ? -26.330 1.615 33.466 1.00 89.44 195 ALA A CA 1
ATOM 1481 C C . ALA A 1 195 ? -24.916 1.710 34.060 1.00 89.44 195 ALA A C 1
ATOM 1483 O O . ALA A 1 195 ? -24.459 2.806 34.392 1.00 89.44 195 ALA A O 1
ATOM 1484 N N . THR A 1 196 ? -24.199 0.581 34.129 1.00 85.19 196 THR A N 1
ATOM 1485 C CA . THR A 1 196 ? -22.799 0.539 34.572 1.00 85.19 196 THR A CA 1
ATOM 1486 C C . THR A 1 196 ? -21.929 1.408 33.668 1.00 85.19 196 THR A C 1
ATOM 1488 O O . THR A 1 196 ? -21.252 2.304 34.171 1.00 85.19 196 THR A O 1
ATOM 1491 N N . LEU A 1 197 ? -22.016 1.231 32.345 1.00 89.75 197 LEU A N 1
ATOM 1492 C CA . LEU A 1 197 ? -21.253 2.039 31.390 1.00 89.75 197 LEU A CA 1
ATOM 1493 C C . LEU A 1 197 ? -21.551 3.540 31.541 1.00 89.75 197 LEU A C 1
ATOM 1495 O O . LEU A 1 197 ? -20.625 4.342 31.648 1.00 89.75 197 LEU A O 1
ATOM 1499 N N . THR A 1 198 ? -22.830 3.933 31.615 1.00 90.62 198 THR A N 1
ATOM 1500 C CA . THR A 1 198 ? -23.217 5.339 31.830 1.00 90.62 198 THR A CA 1
ATOM 1501 C C . THR A 1 198 ? -22.621 5.896 33.125 1.00 90.62 198 THR A C 1
ATOM 1503 O O . THR A 1 198 ? -22.090 7.005 33.124 1.00 90.62 198 THR A O 1
ATOM 1506 N N . ARG A 1 199 ? -22.673 5.138 34.228 1.00 88.56 199 ARG A N 1
ATOM 1507 C CA . ARG A 1 199 ? -22.108 5.559 35.515 1.00 88.56 199 ARG A CA 1
ATOM 1508 C C . ARG A 1 199 ? -20.599 5.777 35.420 1.00 88.56 199 ARG A C 1
ATOM 1510 O O . ARG A 1 199 ? -20.139 6.834 35.831 1.00 88.56 199 ARG A O 1
ATOM 1517 N N . HIS A 1 200 ? -19.854 4.822 34.859 1.00 86.25 200 HIS A N 1
ATOM 1518 C CA . HIS A 1 200 ? -18.400 4.945 34.714 1.00 86.25 200 HIS A CA 1
ATOM 1519 C C . HIS A 1 200 ? -18.005 6.112 33.803 1.00 86.25 200 HIS A C 1
ATOM 1521 O O . HIS A 1 200 ? -17.054 6.822 34.115 1.00 86.25 200 HIS A O 1
ATOM 1527 N N . ARG A 1 201 ? -18.775 6.380 32.739 1.00 89.50 201 ARG A N 1
ATOM 1528 C CA . ARG A 1 201 ? -18.579 7.577 31.909 1.00 89.50 201 ARG A CA 1
ATOM 1529 C C . ARG A 1 201 ? -18.806 8.871 32.691 1.00 89.50 201 ARG A C 1
ATOM 1531 O O . ARG A 1 201 ? -17.975 9.766 32.621 1.00 89.50 201 ARG A O 1
ATOM 1538 N N . ARG A 1 202 ? -19.901 8.977 33.459 1.00 88.81 202 ARG A N 1
ATOM 1539 C CA . ARG A 1 202 ? -20.215 10.190 34.246 1.00 88.81 202 ARG A CA 1
ATOM 1540 C C . ARG A 1 202 ? -19.186 10.474 35.338 1.00 88.81 202 ARG A C 1
ATOM 1542 O O . ARG A 1 202 ? -18.983 11.632 35.672 1.00 88.81 202 ARG A O 1
ATOM 1549 N N . THR A 1 203 ? -18.552 9.443 35.891 1.00 83.88 203 THR A N 1
ATOM 1550 C CA . THR A 1 203 ? -17.527 9.590 36.934 1.00 83.88 203 THR A CA 1
ATOM 1551 C C . THR A 1 203 ? -16.100 9.668 36.388 1.00 83.88 203 THR A C 1
ATOM 1553 O O . THR A 1 203 ? -15.162 9.625 37.179 1.00 83.88 203 THR A O 1
ATOM 1556 N N . GLY A 1 204 ? -15.917 9.731 35.061 1.00 84.75 204 GLY A N 1
ATOM 1557 C CA . GLY A 1 204 ? -14.595 9.784 34.423 1.00 84.75 204 GLY A CA 1
ATOM 1558 C C . GLY A 1 204 ? -13.769 8.499 34.559 1.00 84.75 204 GLY A C 1
ATOM 1559 O O . GLY A 1 204 ? -12.572 8.507 34.310 1.00 84.75 204 GLY A O 1
ATOM 1560 N N . ARG A 1 205 ? -14.391 7.380 34.956 1.00 83.31 205 ARG A N 1
ATOM 1561 C CA . ARG A 1 205 ? -13.747 6.064 35.139 1.00 83.31 205 ARG A CA 1
ATOM 1562 C C . ARG A 1 205 ? -13.843 5.168 33.901 1.00 83.31 205 ARG A C 1
ATOM 1564 O O . ARG A 1 205 ? -13.749 3.953 34.023 1.00 83.31 205 ARG A O 1
ATOM 1571 N N . PHE A 1 206 ? -14.133 5.744 32.744 1.00 86.75 206 PHE A N 1
ATOM 1572 C CA . PHE A 1 206 ? -14.161 5.085 31.442 1.00 86.75 206 PHE A CA 1
ATOM 1573 C C . PHE A 1 206 ? -13.627 6.088 30.419 1.00 86.75 206 PHE A C 1
ATOM 1575 O O . PHE A 1 206 ? -13.963 7.271 30.553 1.00 86.75 206 PHE A O 1
ATOM 1582 N N . PRO A 1 207 ? -12.831 5.668 29.423 1.00 86.19 207 PRO A N 1
ATOM 1583 C CA . PRO A 1 207 ? -12.260 6.595 28.462 1.00 86.19 207 PRO A CA 1
ATOM 1584 C C . PRO A 1 207 ? -13.357 7.345 27.704 1.00 86.19 207 PRO A C 1
ATOM 1586 O O . PRO A 1 207 ? -14.425 6.805 27.373 1.00 86.19 207 PRO A O 1
ATOM 1589 N N . THR A 1 208 ? -13.086 8.620 27.431 1.00 87.12 208 THR A N 1
ATOM 1590 C CA . THR A 1 208 ? -13.921 9.438 26.551 1.00 87.12 208 THR A CA 1
ATOM 1591 C C . THR A 1 208 ? -14.053 8.746 25.195 1.00 87.12 208 THR A C 1
ATOM 1593 O O . THR A 1 208 ? -13.130 8.076 24.744 1.00 87.12 208 THR A O 1
ATOM 1596 N N . ALA A 1 209 ? -15.222 8.870 24.567 1.00 87.44 209 ALA A N 1
ATOM 1597 C CA . ALA A 1 209 ? -15.439 8.326 23.232 1.00 87.44 209 ALA A CA 1
ATOM 1598 C C . ALA A 1 209 ? -14.452 8.942 22.234 1.00 87.44 209 ALA A C 1
ATOM 1600 O O . ALA A 1 209 ? -14.218 10.152 22.268 1.00 87.44 209 ALA A O 1
ATOM 1601 N N . ASP A 1 210 ? -13.921 8.108 21.344 1.00 80.88 210 ASP A N 1
ATOM 1602 C CA . ASP A 1 210 ? -13.005 8.535 20.286 1.00 80.88 210 ASP A CA 1
ATOM 1603 C C . ASP A 1 210 ? -13.737 9.341 19.199 1.00 80.88 210 ASP A C 1
ATOM 1605 O O . ASP A 1 210 ? -13.136 10.182 18.530 1.00 80.88 210 ASP A O 1
ATOM 1609 N N . GLY A 1 211 ? -15.052 9.138 19.062 1.00 79.06 211 GLY A N 1
ATOM 1610 C CA . GLY A 1 211 ? -15.914 9.956 18.216 1.00 79.06 211 GLY A CA 1
ATOM 1611 C C . GLY A 1 211 ? -17.410 9.707 18.418 1.00 79.06 211 GLY A C 1
ATOM 1612 O O . GLY A 1 211 ? -17.831 8.934 19.283 1.00 79.06 211 GLY A O 1
ATOM 1613 N N . TYR A 1 212 ? -18.217 10.399 17.607 1.00 83.94 212 TYR A N 1
ATOM 1614 C CA . TYR A 1 212 ? -19.682 10.361 17.635 1.00 83.94 212 TYR A CA 1
ATOM 1615 C C . TYR A 1 212 ? -20.236 10.289 16.205 1.00 83.94 212 TYR A C 1
ATOM 1617 O O . TYR A 1 212 ? -20.030 11.238 15.456 1.00 83.94 212 TYR A O 1
ATOM 1625 N N . ASP A 1 213 ? -20.905 9.186 15.835 1.00 55.31 213 ASP A N 1
ATOM 1626 C CA . ASP A 1 213 ? -21.643 9.046 14.560 1.00 55.31 213 ASP A CA 1
ATOM 1627 C C . ASP A 1 213 ? -22.518 7.765 14.511 1.00 55.31 213 ASP A C 1
ATOM 1629 O O . ASP A 1 213 ? -21.971 6.660 14.537 1.00 55.31 213 ASP A O 1
ATOM 1633 N N . PRO A 1 214 ? -23.866 7.831 14.516 1.00 73.56 214 PRO A N 1
ATOM 1634 C CA . PRO A 1 214 ? -24.703 8.840 15.179 1.00 73.56 214 PRO A CA 1
ATOM 1635 C C . PRO A 1 214 ? -24.615 8.748 16.717 1.00 73.56 214 PRO A C 1
ATOM 1637 O O . PRO A 1 214 ? -25.211 9.540 17.443 1.00 73.56 214 PRO A O 1
ATOM 1640 N N . THR A 1 215 ? -23.890 7.756 17.241 1.00 84.50 215 THR A N 1
ATOM 1641 C CA . THR A 1 215 ? -23.701 7.519 18.677 1.00 84.50 215 THR A CA 1
ATOM 1642 C C . THR A 1 215 ? -22.220 7.503 19.038 1.00 84.50 215 THR A C 1
ATOM 1644 O O . THR A 1 215 ? -21.358 7.424 18.164 1.00 84.50 215 THR A O 1
ATOM 1647 N N . ALA A 1 216 ? -21.924 7.593 20.336 1.00 86.00 216 ALA A N 1
ATOM 1648 C CA . ALA A 1 216 ? -20.564 7.458 20.848 1.00 86.00 216 ALA A CA 1
ATOM 1649 C C . ALA A 1 216 ? -19.954 6.106 20.442 1.00 86.00 216 ALA A C 1
ATOM 1651 O O . ALA A 1 216 ? -20.575 5.057 20.655 1.00 86.00 216 ALA A O 1
ATOM 1652 N N . TRP A 1 217 ? -18.730 6.138 19.927 1.00 88.44 217 TRP A N 1
ATOM 1653 C CA . TRP A 1 217 ? -17.955 4.953 19.580 1.00 88.44 217 TRP A CA 1
ATOM 1654 C C . TRP A 1 217 ? -16.516 5.068 20.100 1.00 88.44 217 TRP A C 1
ATOM 1656 O O . TRP A 1 217 ? -16.025 6.161 20.392 1.00 88.44 217 TRP A O 1
ATOM 1666 N N . TRP A 1 218 ? -15.860 3.918 20.239 1.00 88.44 218 TRP A N 1
ATOM 1667 C CA . TRP A 1 218 ? -14.473 3.789 20.687 1.00 88.44 218 TRP A CA 1
ATOM 1668 C C . TRP A 1 218 ? -13.685 2.932 19.706 1.00 88.44 218 TRP A C 1
ATOM 1670 O O . TRP A 1 218 ? -14.245 2.042 19.062 1.00 88.44 218 TRP A O 1
ATOM 1680 N N . TRP A 1 219 ? -12.386 3.160 19.606 1.00 80.94 219 TRP A N 1
ATOM 1681 C CA . TRP A 1 219 ? -11.491 2.213 18.961 1.00 80.94 219 TRP A CA 1
ATOM 1682 C C . TRP A 1 219 ? -11.254 1.014 19.878 1.00 80.94 219 TRP A C 1
ATOM 1684 O O . TRP A 1 219 ? -11.189 1.145 21.103 1.00 80.94 219 TRP A O 1
ATOM 1694 N N . HIS A 1 220 ? -11.118 -0.174 19.286 1.00 80.62 220 HIS A N 1
ATOM 1695 C CA . HIS A 1 220 ? -10.779 -1.379 20.041 1.00 80.62 220 HIS A CA 1
ATOM 1696 C C . HIS A 1 220 ? -9.489 -1.210 20.859 1.00 80.62 220 HIS A C 1
ATOM 1698 O O . HIS A 1 220 ? -9.456 -1.599 22.022 1.00 80.62 220 HIS A O 1
ATOM 1704 N N . SER A 1 221 ? -8.461 -0.578 20.286 1.00 68.38 221 SER A N 1
ATOM 1705 C CA . SER A 1 221 ? -7.182 -0.297 20.952 1.00 68.38 221 SER A CA 1
ATOM 1706 C C . SER A 1 221 ? -7.328 0.603 22.181 1.00 68.38 221 SER A C 1
ATOM 1708 O O . SER A 1 221 ? -6.806 0.255 23.236 1.00 68.38 221 SER A O 1
ATOM 1710 N N . THR A 1 222 ? -8.096 1.697 22.090 1.00 80.75 222 THR A N 1
ATOM 1711 C CA . THR A 1 222 ? -8.384 2.589 23.230 1.00 80.75 222 THR A CA 1
ATOM 1712 C C . THR A 1 222 ? -8.950 1.808 24.415 1.00 80.75 222 THR A C 1
ATOM 1714 O O . THR A 1 222 ? -8.544 2.016 25.559 1.00 80.75 222 THR A O 1
ATOM 1717 N N . LEU A 1 223 ? -9.884 0.886 24.152 1.00 83.88 223 LEU A N 1
ATOM 1718 C CA . LEU A 1 223 ? -10.483 0.068 25.205 1.00 83.88 223 LEU A CA 1
ATOM 1719 C C . LEU A 1 223 ? -9.558 -1.038 25.701 1.00 83.88 223 LEU A C 1
ATOM 1721 O O . LEU A 1 223 ? -9.544 -1.279 26.902 1.00 83.88 223 LEU A O 1
ATOM 1725 N N . ALA A 1 224 ? -8.791 -1.683 24.822 1.00 74.88 224 ALA A N 1
ATOM 1726 C CA . ALA A 1 224 ? -7.824 -2.706 25.212 1.00 74.88 224 ALA A CA 1
ATOM 1727 C C . ALA A 1 224 ? -6.746 -2.128 26.140 1.00 74.88 224 ALA A C 1
ATOM 1729 O O . ALA A 1 224 ? -6.534 -2.655 27.225 1.00 74.88 224 ALA A O 1
ATOM 1730 N N . HIS A 1 225 ? -6.150 -0.992 25.767 1.00 72.31 225 HIS A N 1
ATOM 1731 C CA . HIS A 1 225 ? -5.148 -0.309 26.584 1.00 72.31 225 HIS A CA 1
ATOM 1732 C C . HIS A 1 225 ? -5.712 0.150 27.932 1.00 72.31 225 HIS A C 1
ATOM 1734 O O . HIS A 1 225 ? -5.091 -0.028 28.975 1.00 72.31 225 HIS A O 1
ATOM 1740 N N . TRP A 1 226 ? -6.923 0.714 27.935 1.00 83.19 226 TRP A N 1
ATOM 1741 C CA . TRP A 1 226 ? -7.569 1.094 29.185 1.00 83.19 226 TRP A CA 1
ATOM 1742 C C . TRP A 1 226 ? -7.903 -0.125 30.062 1.00 83.19 226 TRP A C 1
ATOM 1744 O O . TRP A 1 226 ? -7.761 -0.035 31.274 1.00 83.19 226 TRP A O 1
ATOM 1754 N N . LEU A 1 227 ? -8.321 -1.260 29.492 1.00 77.69 227 LEU A N 1
ATOM 1755 C CA . LEU A 1 227 ? -8.582 -2.486 30.258 1.00 77.69 227 LEU A CA 1
ATOM 1756 C C . LEU A 1 227 ? -7.305 -3.041 30.901 1.00 77.69 227 LEU A C 1
ATOM 1758 O O . LEU A 1 227 ? -7.342 -3.386 32.080 1.00 77.69 227 LEU A O 1
ATOM 1762 N N . ASP A 1 228 ? -6.200 -3.050 30.155 1.00 67.69 228 ASP A N 1
ATOM 1763 C CA . ASP A 1 228 ? -4.869 -3.484 30.604 1.00 67.69 228 ASP A CA 1
ATOM 1764 C C . ASP A 1 228 ? -4.371 -2.650 31.804 1.00 67.69 228 ASP A C 1
ATOM 1766 O O . ASP A 1 228 ? -3.841 -3.164 32.785 1.00 67.69 228 ASP A O 1
ATOM 1770 N N . GLN A 1 229 ? -4.668 -1.347 31.813 1.00 71.69 229 GLN A N 1
ATOM 1771 C CA . GLN A 1 229 ? -4.360 -0.460 32.944 1.00 71.69 22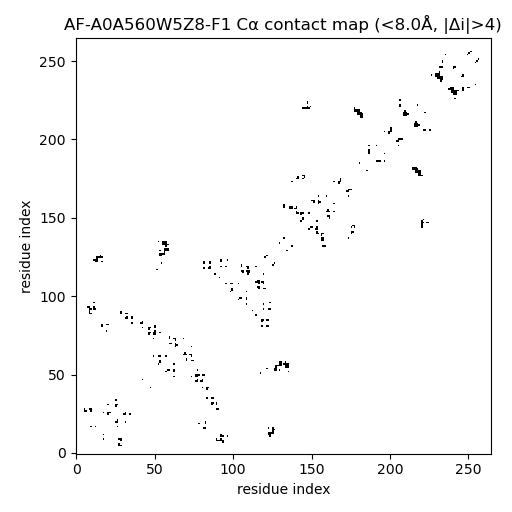9 GLN A CA 1
ATOM 1772 C C . GLN A 1 229 ? -5.272 -0.636 34.170 1.00 71.69 229 GLN A C 1
ATOM 1774 O O . GLN A 1 229 ? -5.000 -0.059 35.225 1.00 71.69 229 GLN A O 1
ATOM 1779 N N . GLN A 1 230 ? -6.394 -1.344 34.040 1.00 68.75 230 GLN A N 1
ATOM 1780 C CA . GLN A 1 230 ? -7.433 -1.453 35.071 1.00 68.75 230 GLN A CA 1
ATOM 1781 C C . GLN A 1 230 ? -7.529 -2.863 35.673 1.00 68.75 230 GLN A C 1
ATOM 1783 O O . GLN A 1 230 ? -8.511 -3.165 36.360 1.00 68.75 230 GLN A O 1
ATOM 1788 N N . GLU A 1 231 ? -6.548 -3.737 35.423 1.00 64.56 231 GLU A N 1
ATOM 1789 C CA . GLU A 1 231 ? -6.621 -5.142 35.819 1.00 64.56 231 GLU A CA 1
ATOM 1790 C C . GLU A 1 231 ? -6.673 -5.330 37.343 1.00 64.56 231 GLU A C 1
ATOM 1792 O O . GLU A 1 231 ? -5.678 -5.274 38.064 1.00 64.56 231 GLU A O 1
ATOM 1797 N N . HIS A 1 232 ? -7.870 -5.641 37.844 1.00 71.38 232 HIS A N 1
ATOM 1798 C CA . HIS A 1 232 ? -8.046 -6.296 39.132 1.00 71.38 232 HIS A CA 1
ATOM 1799 C C . HIS A 1 232 ? -8.577 -7.705 38.892 1.00 71.38 232 HIS A C 1
ATOM 1801 O O . HIS A 1 232 ? -9.783 -7.933 38.775 1.00 71.38 232 HIS A O 1
ATOM 1807 N N . VAL A 1 233 ? -7.665 -8.666 38.799 1.00 75.38 233 VAL A N 1
ATOM 1808 C CA . VAL A 1 233 ? -8.014 -10.078 38.640 1.00 75.38 233 VAL A CA 1
ATOM 1809 C C . VAL A 1 233 ? -8.506 -10.623 39.976 1.00 75.38 233 VAL A C 1
ATOM 1811 O O . VAL A 1 233 ? -7.844 -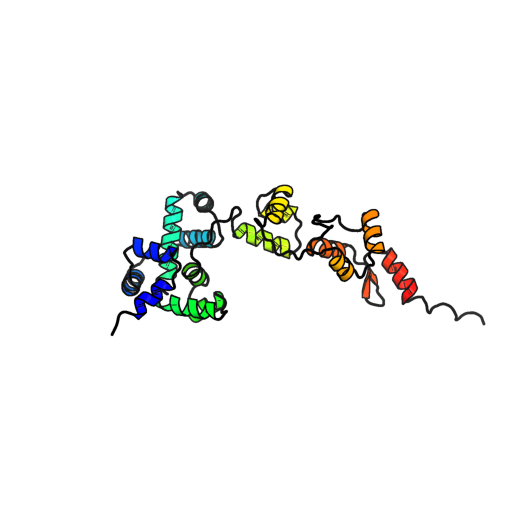10.484 41.005 1.00 75.38 233 VAL A O 1
ATOM 1814 N N . CYS A 1 234 ? -9.684 -11.248 39.984 1.00 80.81 234 CYS A N 1
ATOM 1815 C CA . CYS A 1 234 ? -10.119 -12.005 41.148 1.00 80.81 234 CYS A CA 1
ATOM 1816 C C . CYS A 1 234 ? -9.193 -13.211 41.356 1.00 80.81 234 CYS A C 1
ATOM 1818 O O . CYS A 1 234 ? -9.137 -14.058 40.468 1.00 80.81 234 CYS A O 1
ATOM 1820 N N . PRO A 1 235 ? -8.525 -13.348 42.515 1.00 80.00 235 PRO A N 1
ATOM 1821 C CA . PRO A 1 235 ? -7.582 -14.443 42.732 1.00 80.00 235 PRO A CA 1
ATOM 1822 C C . PRO A 1 235 ? -8.256 -15.821 42.812 1.00 80.00 235 PRO A C 1
ATOM 1824 O O . PRO A 1 235 ? -7.580 -16.828 42.666 1.00 80.00 235 PRO A O 1
ATOM 1827 N N . GLU A 1 236 ? -9.572 -15.879 43.042 1.00 86.25 236 GLU A N 1
ATOM 1828 C CA . GLU A 1 236 ? -10.291 -17.140 43.281 1.00 86.25 236 GLU A CA 1
ATOM 1829 C C . GLU A 1 236 ? -10.925 -17.733 42.019 1.00 86.25 236 GLU A C 1
ATOM 1831 O O . GLU A 1 236 ? -11.014 -18.946 41.879 1.00 86.25 236 GLU A O 1
ATOM 1836 N N . CYS A 1 237 ? -11.376 -16.895 41.083 1.00 85.69 237 CYS A N 1
ATOM 1837 C CA . CYS A 1 237 ? -12.009 -17.371 39.844 1.00 85.69 237 CYS A CA 1
ATOM 1838 C C . CYS A 1 237 ? -11.448 -16.721 38.578 1.00 85.69 237 CYS A C 1
ATOM 1840 O O . CYS A 1 237 ? -12.051 -16.829 37.513 1.00 85.69 237 CYS A O 1
ATOM 1842 N N . HIS A 1 238 ? -10.335 -15.994 38.703 1.00 76.31 238 HIS A N 1
ATOM 1843 C CA . HIS A 1 238 ? -9.627 -15.308 37.618 1.00 76.31 238 HIS A CA 1
ATOM 1844 C C . HIS A 1 238 ? -10.479 -14.333 36.795 1.00 76.31 238 HIS A C 1
ATOM 1846 O O . HIS A 1 238 ? -10.089 -13.897 35.714 1.00 76.31 238 HIS A O 1
ATOM 1852 N N . ARG A 1 239 ? -11.642 -13.927 37.317 1.00 75.38 239 ARG A N 1
ATOM 1853 C CA . ARG A 1 239 ? -12.493 -12.935 36.668 1.00 75.38 239 ARG A CA 1
ATOM 1854 C C . ARG A 1 239 ? -11.814 -11.569 36.712 1.00 75.38 239 ARG A C 1
ATOM 1856 O O . ARG A 1 239 ? -11.569 -11.039 37.795 1.00 75.38 239 ARG A O 1
ATOM 1863 N N . ILE A 1 240 ? -11.556 -10.997 35.540 1.00 68.81 240 ILE A N 1
ATOM 1864 C CA . ILE A 1 240 ? -10.996 -9.652 35.388 1.00 68.81 240 ILE A CA 1
ATOM 1865 C C . ILE A 1 240 ? -12.066 -8.626 35.764 1.00 68.81 240 ILE A C 1
ATOM 1867 O O . ILE A 1 240 ? -13.199 -8.664 35.272 1.00 68.81 240 ILE A O 1
ATOM 1871 N N . LEU A 1 241 ? -11.725 -7.723 36.680 1.00 78.44 241 LEU A N 1
ATOM 1872 C CA . LEU A 1 241 ? -12.614 -6.686 37.178 1.00 78.44 241 LEU A CA 1
ATOM 1873 C C . LEU A 1 241 ? -11.932 -5.337 37.016 1.00 78.44 241 LEU A C 1
ATOM 1875 O O . LEU A 1 241 ? -10.821 -5.113 37.462 1.00 78.44 241 LEU A O 1
ATOM 1879 N N . VAL A 1 242 ? -12.654 -4.414 36.400 1.00 67.56 242 VAL A N 1
ATOM 1880 C CA . VAL A 1 242 ? -12.131 -3.111 35.972 1.00 67.56 242 VAL A CA 1
ATOM 1881 C C . VAL A 1 242 ? -11.859 -2.157 37.147 1.00 67.56 242 VAL A C 1
ATOM 1883 O O . VAL A 1 242 ? -11.292 -1.090 36.991 1.00 67.56 242 VAL A O 1
ATOM 1886 N N . THR A 1 243 ? -12.328 -2.465 38.358 1.00 67.19 243 THR A N 1
ATOM 1887 C CA . THR A 1 243 ? -12.071 -1.595 39.516 1.00 67.19 243 THR A CA 1
ATOM 1888 C C . THR A 1 243 ? -11.851 -2.418 40.770 1.00 67.19 243 THR A C 1
ATOM 1890 O O . THR A 1 243 ? -12.525 -3.430 40.972 1.00 67.19 243 THR A O 1
ATOM 1893 N N . ALA A 1 244 ? -11.011 -1.920 41.678 1.00 71.25 244 ALA A N 1
ATOM 1894 C CA . ALA A 1 244 ? -10.814 -2.507 43.002 1.00 71.25 244 ALA A CA 1
ATOM 1895 C C . ALA A 1 244 ? -12.137 -2.687 43.779 1.00 71.25 244 ALA A C 1
ATOM 1897 O O . ALA A 1 244 ? -12.316 -3.654 44.518 1.00 71.25 244 ALA A O 1
ATOM 1898 N N . GLY A 1 245 ? -13.107 -1.782 43.588 1.00 73.94 245 GLY A N 1
ATOM 1899 C CA . GLY A 1 245 ? -14.450 -1.912 44.165 1.00 73.94 245 GLY A CA 1
ATOM 1900 C C . GLY A 1 245 ? -15.267 -3.050 43.543 1.00 73.94 245 GLY A C 1
ATOM 1901 O O . GLY A 1 245 ? -15.976 -3.757 44.257 1.00 73.94 245 GLY A O 1
ATOM 1902 N N . GLY A 1 246 ? -15.137 -3.255 42.229 1.00 75.50 246 GLY A N 1
ATOM 1903 C CA . GLY A 1 246 ? -15.705 -4.399 41.515 1.00 75.50 246 GLY A CA 1
ATOM 1904 C C . GLY A 1 246 ? -15.111 -5.719 41.996 1.00 75.50 246 GLY A C 1
ATOM 1905 O O . GLY A 1 246 ? -15.876 -6.632 42.294 1.00 75.50 246 GLY A O 1
ATOM 1906 N N . LEU A 1 247 ? -13.783 -5.775 42.170 1.00 79.75 247 LEU A N 1
ATOM 1907 C CA . LEU A 1 247 ? -13.082 -6.891 42.809 1.00 79.75 247 LEU A CA 1
ATOM 1908 C C . LEU A 1 247 ? -13.649 -7.193 44.191 1.00 79.75 247 LEU A C 1
ATOM 1910 O O . LEU A 1 247 ? -14.117 -8.301 44.432 1.00 79.75 247 LEU A O 1
ATOM 1914 N N . ARG A 1 248 ? -13.719 -6.188 45.067 1.00 79.25 248 ARG A N 1
ATOM 1915 C CA . ARG A 1 248 ? -14.240 -6.366 46.426 1.00 79.25 248 ARG A CA 1
ATOM 1916 C C . ARG A 1 248 ? -15.676 -6.896 46.429 1.00 79.25 248 ARG A C 1
ATOM 1918 O O . ARG A 1 248 ? -15.958 -7.884 47.097 1.00 79.25 248 ARG A O 1
ATOM 1925 N N . ALA A 1 249 ? -16.576 -6.281 45.662 1.00 79.19 249 ALA A N 1
ATOM 1926 C CA . ALA A 1 249 ? -17.978 -6.697 45.598 1.00 79.19 249 ALA A CA 1
ATOM 1927 C C . ALA A 1 249 ? -18.155 -8.102 45.000 1.00 79.19 249 ALA A C 1
ATOM 1929 O O . ALA A 1 249 ? -18.996 -8.870 45.469 1.00 79.19 249 ALA A O 1
ATOM 1930 N N . HIS A 1 250 ? -17.367 -8.438 43.977 1.00 83.62 250 HIS A N 1
ATOM 1931 C CA . HIS A 1 250 ? -17.343 -9.764 43.375 1.00 83.62 250 HIS A CA 1
ATOM 1932 C C . HIS A 1 250 ? -16.893 -10.817 44.388 1.00 83.62 250 HIS A C 1
ATOM 1934 O O . HIS A 1 250 ? -17.631 -11.772 44.617 1.00 83.62 250 HIS A O 1
ATOM 1940 N N . THR A 1 251 ? -15.759 -10.602 45.058 1.00 84.31 251 THR A N 1
ATOM 1941 C CA . THR A 1 251 ? -15.259 -11.514 46.092 1.00 84.31 251 THR A CA 1
ATOM 1942 C C . THR A 1 251 ? -16.268 -11.666 47.231 1.00 84.31 251 THR A C 1
ATOM 1944 O O . THR A 1 251 ? -16.521 -12.771 47.702 1.00 84.31 251 THR A O 1
ATOM 1947 N N . THR A 1 252 ? -16.934 -10.583 47.648 1.00 85.19 252 THR A N 1
ATOM 1948 C CA . THR A 1 252 ? -17.984 -10.658 48.674 1.00 85.19 252 THR A CA 1
ATOM 1949 C C . THR A 1 252 ? -19.181 -11.515 48.245 1.00 85.19 252 THR A C 1
ATOM 1951 O O . THR A 1 252 ? -19.685 -12.292 49.050 1.00 85.19 252 THR A O 1
ATOM 1954 N N . ARG A 1 253 ? -19.658 -11.376 47.003 1.00 85.19 253 ARG A N 1
ATOM 1955 C CA . ARG A 1 253 ? -20.887 -12.044 46.535 1.00 85.19 253 ARG A CA 1
ATOM 1956 C C . ARG A 1 253 ? -20.668 -13.478 46.071 1.00 85.19 253 ARG A C 1
ATOM 1958 O O . ARG A 1 253 ? -21.511 -14.326 46.345 1.00 85.19 253 ARG A O 1
ATOM 1965 N N . MET A 1 254 ? -19.582 -13.720 45.346 1.00 88.06 254 MET A N 1
ATOM 1966 C CA . MET A 1 254 ? -19.342 -14.994 44.668 1.00 88.06 254 MET A CA 1
ATOM 1967 C C . MET A 1 254 ? -18.553 -15.972 45.537 1.00 88.06 254 MET A C 1
ATOM 1969 O O . MET A 1 254 ? -18.778 -17.168 45.416 1.00 88.06 254 MET A O 1
ATOM 1973 N N . HIS A 1 255 ? -17.697 -15.469 46.436 1.00 86.19 255 HIS A N 1
ATOM 1974 C CA . HIS A 1 255 ? -16.766 -16.313 47.198 1.00 86.19 255 HIS A CA 1
ATOM 1975 C C . HIS A 1 255 ? -16.994 -16.280 48.714 1.00 86.19 255 HIS A C 1
ATOM 1977 O O . HIS A 1 255 ? -16.816 -17.279 49.403 1.00 86.19 255 HIS A O 1
ATOM 1983 N N . ASN A 1 256 ? -17.471 -15.158 49.261 1.00 74.62 256 ASN A N 1
ATOM 1984 C CA . ASN A 1 256 ? -17.726 -15.018 50.704 1.00 74.62 256 ASN A CA 1
ATOM 1985 C C . ASN A 1 256 ? -19.178 -15.277 51.135 1.00 74.62 256 ASN A C 1
ATOM 1987 O O . ASN A 1 256 ? -19.495 -15.148 52.321 1.00 74.62 256 ASN A O 1
ATOM 1991 N N . SER A 1 257 ? -20.068 -15.668 50.224 1.00 60.19 257 SER A N 1
ATOM 1992 C CA . SER A 1 257 ? -21.470 -15.979 50.538 1.00 60.19 257 SER A CA 1
ATOM 1993 C C . SER A 1 257 ? -21.649 -17.265 51.369 1.00 60.19 257 SER A C 1
ATOM 1995 O O . SER A 1 257 ? -22.717 -17.453 51.942 1.00 60.19 257 SER A O 1
ATOM 1997 N N . GLY A 1 258 ? -20.603 -18.093 51.528 1.00 52.59 258 GLY A N 1
ATOM 1998 C CA . GLY A 1 258 ? -20.629 -19.340 52.314 1.00 52.59 258 GLY A CA 1
ATOM 1999 C C . GLY A 1 258 ? -20.027 -19.288 53.730 1.00 52.59 258 GLY A C 1
ATOM 2000 O O . GLY A 1 258 ? -20.143 -20.259 54.468 1.00 52.59 258 GLY A O 1
ATOM 2001 N N . ARG A 1 259 ? -19.393 -18.186 54.163 1.00 53.50 259 ARG A N 1
ATOM 2002 C CA . ARG A 1 259 ? -18.669 -18.133 55.461 1.00 53.50 259 ARG A CA 1
ATOM 2003 C C . ARG A 1 259 ? -19.510 -17.743 56.685 1.00 53.50 259 ARG A C 1
ATOM 2005 O O . ARG A 1 259 ? -18.966 -17.571 57.773 1.00 53.50 259 ARG A O 1
ATOM 2012 N N . LYS A 1 260 ? -20.833 -17.618 56.554 1.00 54.09 260 LYS A N 1
ATOM 2013 C CA . LYS A 1 260 ? -21.734 -17.320 57.681 1.00 54.09 260 LYS A CA 1
ATOM 2014 C C . LYS A 1 260 ? -22.573 -18.539 58.052 1.00 54.09 260 LYS A C 1
ATOM 2016 O O . LYS A 1 260 ? -23.692 -18.644 57.569 1.00 54.09 260 LYS A O 1
ATOM 2021 N N . SER A 1 261 ? -22.037 -19.420 58.907 1.00 51.41 261 SER A N 1
ATOM 2022 C CA . SER A 1 261 ? -22.752 -20.144 59.991 1.00 51.41 261 SER A CA 1
ATOM 2023 C C . SER A 1 261 ? -22.013 -21.413 60.458 1.00 51.41 261 SER A C 1
ATOM 2025 O O . SER A 1 261 ? -22.506 -22.525 60.332 1.00 51.41 261 SER A O 1
ATOM 2027 N N . ALA A 1 262 ? -20.838 -21.262 61.071 1.00 51.75 262 ALA A N 1
ATOM 2028 C CA . ALA A 1 262 ? -20.277 -22.315 61.923 1.00 51.75 262 ALA A CA 1
ATOM 2029 C C . ALA A 1 262 ? -19.534 -21.660 63.092 1.00 51.75 262 ALA A C 1
ATOM 2031 O O . ALA A 1 262 ? -18.387 -21.251 62.952 1.00 51.75 262 ALA A O 1
ATOM 2032 N N . GLY A 1 263 ? -20.223 -21.466 64.220 1.00 47.25 263 GLY A N 1
ATOM 2033 C CA . GLY A 1 263 ? -19.613 -20.847 65.400 1.00 47.25 263 GLY A CA 1
ATOM 2034 C C . GLY A 1 263 ? -20.589 -20.321 66.450 1.00 47.25 263 GLY A C 1
ATOM 2035 O O . GLY A 1 263 ? -20.466 -19.180 66.880 1.00 47.25 263 GLY A O 1
ATOM 2036 N N . ARG A 1 264 ? -21.572 -21.134 66.849 1.00 48.50 264 ARG A N 1
ATOM 2037 C CA . ARG A 1 264 ? -22.198 -21.059 68.179 1.00 48.50 264 ARG A CA 1
ATOM 2038 C C . ARG A 1 264 ? -22.569 -22.476 68.607 1.00 48.50 264 ARG A C 1
ATOM 2040 O O . ARG A 1 264 ? -23.652 -22.956 68.284 1.00 48.50 264 ARG A O 1
ATOM 2047 N N . ARG A 1 265 ? -21.633 -23.137 69.278 1.00 50.19 265 ARG A N 1
ATOM 2048 C CA . ARG A 1 265 ? -21.874 -24.076 70.373 1.00 50.19 265 ARG A CA 1
ATOM 2049 C C . ARG A 1 265 ? -20.758 -23.874 71.378 1.00 50.19 265 ARG A C 1
ATOM 2051 O O . ARG A 1 265 ? -19.621 -23.660 70.904 1.00 50.19 265 ARG A O 1
#

InterPro domains:
  IPR013087 Zinc finger C2H2-type [PS00028] (234-255)
  IPR013087 Zinc finger C2H2-type [PS50157] (232-260)

Sequence (265 aa):
MSDTNGKDTLSALHPHWREAFARHDLTSVKLIRVWSAETRQALTPQRRWALQCRMDGERPSAIARALAVSRADVHDAIETAGLLLIAPHIEDITDWAHARANGALDRLTAAAWGADPVAVTTALDGLPTPTRHGYTALRRASDLWTAGATVDEVAAALNLTRSRLAKDMATGRVVLDGRRLGRGAVLTLTGWTSATLTRHRRTGRFPTADGYDPTAWWWHSTLAHWLDQQEHVCPECHRILVTAGGLRAHTTRMHNSGRKSAGRR

Nearest PDB structures (foldseek):
  3tgn-assembly1_B  TM=3.985E-01  e=1.245E+00  Streptococcus pneumoniae D39
  1pdn-assembly1_C  TM=3.672E-01  e=7.509E+00  Drosophila melanogaster

Organism: NCBI:txid415218

pLDDT: mean 84.47, std 11.71, range [45.5, 97.5]

Solvent-accessible surface area (backbone atoms only — not comparable to full-atom values): 14835 Å² total; per-residue (Å²): 134,77,76,64,67,49,58,57,30,57,66,50,39,19,67,66,53,50,54,50,35,43,77,71,72,34,78,41,58,70,49,32,44,53,48,50,74,66,51,82,74,73,80,44,72,66,28,48,47,49,32,49,44,31,64,32,11,34,42,56,65,58,54,10,62,76,68,75,50,52,54,64,57,41,52,51,32,28,50,53,31,49,51,69,53,33,35,83,46,50,87,48,39,42,58,50,52,52,42,42,76,72,68,49,51,52,62,58,49,14,59,77,72,76,47,52,40,64,34,50,47,40,43,53,67,32,73,50,77,58,45,98,58,20,37,58,27,48,48,52,22,38,51,37,46,71,74,43,50,52,68,60,60,33,13,52,51,49,75,40,53,52,74,54,42,54,52,32,43,74,70,62,76,44,84,59,96,63,61,73,30,44,63,71,52,50,29,63,77,68,72,45,52,74,67,55,53,52,50,32,47,76,69,68,72,42,84,77,60,77,44,73,74,101,47,60,26,32,44,49,40,62,52,50,56,54,48,69,76,27,70,28,62,31,90,86,76,65,50,75,21,77,34,71,66,51,34,52,54,45,48,50,62,76,68,49,70,77,76,83,83,84,90,88,129